Protein AF-A0A2M6WD52-F1 (afdb_monomer)

Secondary structure (DSSP, 8-state):
---GGGGS-SBTTB----SSHHHHHHHHHHHHHTS-TTSEEEEEGGGHHHHTTS--SSEEEEE-------S--STTHHHHHHHHHHHHHHTT--HHHHHHHHHHPPPPTTSSEEEEEETTEEEEE-TT--SHHHHHHHHHT-SS-EEEEEE----S---HHHHHHHHHHEEEEEEESSHHHHHHHHHHHHTT--GGGEEEESSHHHHHHHH-

Structure (mmCIF, N/CA/C/O backbone):
data_AF-A0A2M6WD52-F1
#
_entry.id   AF-A0A2M6WD52-F1
#
loop_
_atom_site.group_PDB
_atom_site.id
_atom_site.type_symbol
_atom_site.label_atom_id
_atom_site.label_alt_id
_atom_site.label_comp_id
_atom_site.label_asym_id
_atom_site.label_entity_id
_atom_site.label_seq_id
_atom_site.pdbx_PDB_ins_code
_atom_site.Cartn_x
_atom_site.Cartn_y
_atom_site.Cartn_z
_atom_site.occupancy
_atom_site.B_iso_or_equiv
_atom_site.auth_seq_id
_atom_site.auth_comp_id
_atom_site.auth_asym_id
_atom_site.auth_atom_id
_atom_site.pdbx_PDB_model_num
ATOM 1 N N . ASN A 1 1 ? -0.995 2.947 10.009 1.00 67.88 1 ASN A N 1
ATOM 2 C CA . ASN A 1 1 ? 0.464 3.149 9.855 1.00 67.88 1 ASN A CA 1
ATOM 3 C C . ASN A 1 1 ? 0.788 4.628 9.707 1.00 67.88 1 ASN A C 1
ATOM 5 O O . ASN A 1 1 ? -0.073 5.369 9.253 1.00 67.88 1 ASN A O 1
ATOM 9 N N . PHE A 1 2 ? 1.980 5.066 10.126 1.00 81.56 2 PHE A N 1
ATOM 10 C CA . PHE A 1 2 ? 2.454 6.449 9.990 1.00 81.56 2 PHE A CA 1
ATOM 11 C C . PHE A 1 2 ? 3.848 6.441 9.364 1.00 81.56 2 PHE A C 1
ATOM 13 O O . PHE A 1 2 ? 4.792 6.002 10.012 1.00 81.56 2 PHE A O 1
ATOM 20 N N . PHE A 1 3 ? 3.963 6.910 8.125 1.00 81.50 3 PHE A N 1
ATOM 21 C CA . PHE A 1 3 ? 5.215 6.957 7.373 1.00 81.50 3 PHE A CA 1
ATOM 22 C C . PHE A 1 3 ? 5.645 8.407 7.112 1.00 81.50 3 PHE A C 1
ATOM 24 O O . PHE A 1 3 ? 4.753 9.257 7.030 1.00 81.50 3 PHE A O 1
ATOM 31 N N . PRO A 1 4 ? 6.955 8.706 6.985 1.00 81.75 4 PRO A N 1
ATOM 32 C CA . PRO A 1 4 ? 7.469 10.045 6.660 1.00 81.75 4 PRO A CA 1
ATOM 33 C C . PRO A 1 4 ? 6.781 10.707 5.462 1.00 81.75 4 PRO A C 1
ATOM 35 O O . PRO A 1 4 ? 6.613 11.922 5.432 1.00 81.75 4 PRO A O 1
ATOM 38 N N . GLU A 1 5 ? 6.316 9.909 4.507 1.00 77.44 5 GLU A N 1
ATOM 39 C CA . GLU A 1 5 ? 5.652 10.353 3.288 1.00 77.44 5 GLU A CA 1
ATOM 40 C C . GLU A 1 5 ? 4.269 10.960 3.548 1.00 77.44 5 GLU A C 1
ATOM 42 O O . GLU A 1 5 ? 3.777 11.730 2.732 1.00 77.44 5 GLU A O 1
ATOM 47 N N . HIS A 1 6 ? 3.675 10.734 4.724 1.00 83.00 6 HIS A N 1
ATOM 48 C CA . HIS A 1 6 ? 2.496 11.485 5.164 1.00 83.00 6 HIS A CA 1
ATOM 49 C C . HIS A 1 6 ? 2.762 12.973 5.402 1.00 83.00 6 HIS A C 1
ATOM 51 O O . HIS A 1 6 ? 1.808 13.692 5.688 1.00 83.00 6 HIS A O 1
ATOM 57 N N . LEU A 1 7 ? 4.018 13.425 5.349 1.00 85.81 7 LEU A N 1
ATOM 58 C CA . LEU A 1 7 ? 4.392 14.841 5.368 1.00 85.81 7 LEU A CA 1
ATOM 59 C C . LEU A 1 7 ? 4.626 15.402 3.961 1.00 85.81 7 LEU A C 1
ATOM 61 O O . LEU A 1 7 ? 4.912 16.586 3.821 1.00 85.81 7 LEU A O 1
ATOM 65 N N . GLN A 1 8 ? 4.523 14.574 2.919 1.00 81.50 8 GLN A N 1
ATOM 66 C CA . GLN A 1 8 ? 4.668 15.026 1.540 1.00 81.50 8 GLN A CA 1
ATOM 67 C C . GLN A 1 8 ? 3.370 15.683 1.054 1.00 81.50 8 GLN A C 1
ATOM 69 O O . GLN A 1 8 ? 2.284 15.354 1.554 1.00 81.50 8 GLN A O 1
ATOM 74 N N . PRO A 1 9 ? 3.465 16.629 0.104 1.00 76.56 9 PRO A N 1
ATOM 75 C CA . PRO A 1 9 ? 2.297 17.226 -0.526 1.00 76.56 9 PRO A CA 1
ATOM 76 C C . PRO A 1 9 ? 1.470 16.159 -1.256 1.00 76.56 9 PRO A C 1
ATOM 78 O O . PRO A 1 9 ? 2.024 15.235 -1.862 1.00 76.56 9 PRO A O 1
ATOM 81 N N . ALA A 1 10 ? 0.143 16.300 -1.229 1.00 70.62 10 ALA A N 1
ATOM 82 C CA . ALA A 1 10 ? -0.740 15.425 -1.999 1.00 70.62 10 ALA A CA 1
ATOM 83 C C . ALA A 1 10 ? -0.509 15.629 -3.503 1.00 70.62 10 ALA A C 1
ATOM 85 O O . ALA A 1 10 ? -0.461 14.662 -4.260 1.00 70.62 10 ALA A O 1
ATOM 86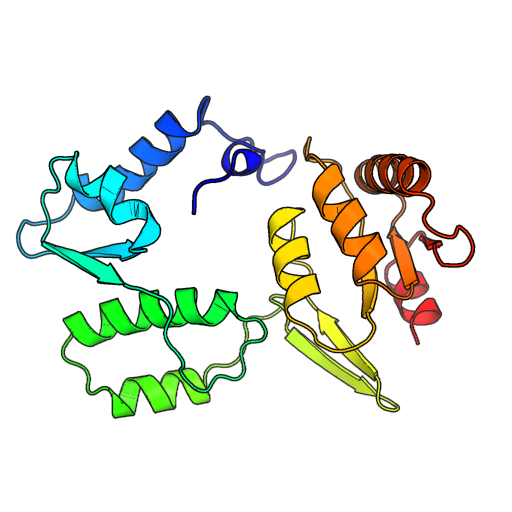 N N . ASP A 1 11 ? -0.261 16.870 -3.916 1.00 72.25 11 ASP A N 1
ATOM 87 C CA . ASP A 1 11 ? 0.206 17.277 -5.240 1.00 72.25 11 ASP A CA 1
ATOM 88 C C . ASP A 1 11 ? 0.832 18.689 -5.149 1.00 72.25 11 ASP A C 1
ATOM 90 O O . ASP A 1 11 ? 0.788 19.293 -4.075 1.00 72.25 11 ASP A O 1
ATOM 94 N N . PRO A 1 12 ? 1.440 19.230 -6.225 1.00 67.88 12 PRO A N 1
ATOM 95 C CA . PRO A 1 12 ? 2.088 20.545 -6.184 1.00 67.88 12 PRO A CA 1
ATOM 96 C C . PRO A 1 12 ? 1.200 21.711 -5.715 1.00 67.88 12 PRO A C 1
ATOM 98 O O . PRO A 1 12 ? 1.735 22.697 -5.218 1.00 67.88 12 PRO A O 1
ATOM 101 N N . ASN A 1 13 ? -0.124 21.599 -5.844 1.00 74.31 13 ASN A N 1
ATOM 102 C CA . ASN A 1 13 ? -1.099 22.611 -5.434 1.00 74.31 13 ASN A CA 1
ATOM 103 C C . ASN A 1 13 ? -1.696 22.337 -4.042 1.00 74.31 13 ASN A C 1
ATOM 105 O O . ASN A 1 13 ? -2.318 23.220 -3.460 1.00 74.31 13 ASN A O 1
ATOM 109 N N . ASN A 1 14 ? -1.495 21.136 -3.493 1.00 76.25 14 ASN A N 1
ATOM 110 C CA . ASN A 1 14 ? -2.021 20.701 -2.201 1.00 76.25 14 ASN A CA 1
ATOM 111 C C . ASN A 1 14 ? -0.868 20.347 -1.240 1.00 76.25 14 ASN A C 1
ATOM 113 O O . ASN A 1 14 ? -0.535 19.162 -1.067 1.00 76.25 14 ASN A O 1
ATOM 117 N N . PRO A 1 15 ? -0.220 21.360 -0.624 1.00 78.62 15 PRO A N 1
ATOM 118 C CA . PRO A 1 15 ? 0.908 21.149 0.268 1.00 78.62 15 PRO A CA 1
ATOM 119 C C . PRO A 1 15 ? 0.493 20.485 1.581 1.00 78.62 15 PRO A C 1
ATOM 121 O O . PRO A 1 15 ? -0.640 20.594 2.047 1.00 78.62 15 PRO A O 1
ATOM 124 N N . ASN A 1 16 ? 1.449 19.811 2.218 1.00 80.75 16 ASN A N 1
ATOM 125 C CA . ASN A 1 16 ? 1.256 19.309 3.568 1.00 80.75 16 ASN A CA 1
ATOM 126 C C . ASN A 1 16 ? 1.567 20.400 4.593 1.00 80.75 16 ASN A C 1
ATOM 128 O O . ASN A 1 16 ? 2.646 20.990 4.567 1.00 80.75 16 ASN A O 1
ATOM 132 N N . TYR A 1 17 ? 0.653 20.631 5.530 1.00 84.69 17 TYR A N 1
ATOM 133 C CA . TYR A 1 17 ? 0.823 21.661 6.558 1.00 84.69 17 TYR A CA 1
ATOM 134 C C . TYR A 1 17 ? 1.491 21.142 7.842 1.00 84.69 17 TYR A C 1
ATOM 136 O O . TYR A 1 17 ? 1.807 21.920 8.746 1.00 84.69 17 TYR A O 1
ATOM 144 N N . HIS A 1 18 ? 1.728 19.832 7.960 1.00 89.62 18 HIS A N 1
ATOM 145 C CA . HIS A 1 18 ? 2.331 19.247 9.153 1.00 89.62 18 HIS A CA 1
ATOM 146 C C . HIS A 1 18 ? 3.859 19.229 9.063 1.00 89.62 18 HIS A C 1
ATOM 148 O O . HIS A 1 18 ? 4.449 18.572 8.214 1.00 89.62 18 HIS A O 1
ATOM 154 N N . LYS A 1 19 ? 4.514 19.892 10.022 1.00 87.56 19 LYS A N 1
ATOM 155 C CA . LYS A 1 19 ? 5.985 19.968 10.104 1.00 87.56 19 LYS A CA 1
ATOM 156 C C . LYS A 1 19 ? 6.660 18.686 10.616 1.00 87.56 19 LYS A C 1
ATOM 158 O O . LYS A 1 19 ? 7.870 18.545 10.499 1.00 87.56 19 LYS A O 1
ATOM 163 N N . SER A 1 20 ? 5.908 17.772 11.234 1.00 91.94 20 SER A N 1
ATOM 164 C CA . SER A 1 20 ? 6.443 16.528 11.800 1.00 91.94 20 SER A CA 1
ATOM 165 C C . SER A 1 20 ? 5.390 15.420 11.829 1.00 91.94 20 SER A C 1
ATOM 167 O O . SER A 1 20 ? 4.185 15.686 11.882 1.00 91.94 20 SER A O 1
ATOM 169 N N . LEU A 1 21 ? 5.840 14.159 11.858 1.00 90.25 21 LEU A N 1
ATOM 170 C CA . LEU A 1 21 ? 4.945 13.004 12.004 1.00 90.25 21 LEU A CA 1
ATOM 171 C C . LEU A 1 21 ? 4.209 13.007 13.338 1.00 90.25 21 LEU A C 1
ATOM 173 O O . LEU A 1 21 ? 3.099 12.487 13.433 1.00 90.25 21 LEU A O 1
ATOM 177 N N . GLU A 1 22 ? 4.810 13.594 14.368 1.00 91.38 22 GLU A N 1
ATOM 178 C CA . GLU A 1 22 ? 4.151 13.776 15.650 1.00 91.38 22 GLU A CA 1
ATOM 179 C C . GLU A 1 22 ? 2.979 14.754 15.535 1.00 91.38 22 GLU A C 1
ATOM 181 O O . GLU A 1 22 ? 1.888 14.443 16.009 1.00 91.38 22 GLU A O 1
ATOM 186 N N . ASN A 1 23 ? 3.162 15.884 14.844 1.00 92.12 23 ASN A N 1
ATOM 187 C CA . ASN A 1 23 ? 2.090 16.850 14.603 1.00 92.12 23 ASN A CA 1
ATOM 188 C C . ASN A 1 23 ? 0.978 16.243 13.743 1.00 92.12 23 ASN A C 1
ATOM 190 O O . ASN A 1 23 ? -0.198 16.390 14.070 1.00 92.12 23 ASN A O 1
ATOM 194 N N . TYR A 1 24 ? 1.341 15.505 12.693 1.00 91.81 24 TYR A N 1
ATOM 195 C CA . TYR A 1 24 ? 0.388 14.766 11.864 1.00 91.81 24 TYR A CA 1
ATOM 196 C C . TYR A 1 24 ? -0.398 13.726 12.680 1.00 91.81 24 TYR A C 1
ATOM 198 O O . TYR A 1 24 ? -1.619 13.617 12.572 1.00 91.81 24 TYR A O 1
ATOM 206 N N . PHE A 1 25 ? 0.286 12.983 13.555 1.00 91.81 25 PHE A N 1
ATOM 207 C CA . PHE A 1 25 ? -0.342 12.022 14.458 1.00 91.81 25 PHE A CA 1
ATOM 208 C C . PHE A 1 25 ? -1.310 12.703 15.434 1.00 91.81 25 PHE A C 1
ATOM 210 O O . PHE A 1 25 ? -2.457 12.275 15.540 1.00 91.81 25 PHE A O 1
ATOM 217 N N . LYS A 1 26 ? -0.877 13.780 16.104 1.00 91.25 26 LYS A N 1
ATOM 218 C CA . LYS A 1 26 ? -1.713 14.570 17.023 1.00 91.25 26 LYS A CA 1
ATOM 219 C C . LYS A 1 26 ? -2.953 15.119 16.321 1.00 91.25 26 LYS A C 1
ATOM 221 O O . LYS A 1 26 ? -4.040 15.044 16.880 1.00 91.25 26 LYS A O 1
ATOM 226 N N . ALA A 1 27 ? -2.820 15.582 15.078 1.00 92.12 27 ALA A N 1
ATOM 227 C CA . ALA A 1 27 ? -3.958 16.045 14.291 1.00 92.12 27 ALA A CA 1
ATOM 228 C C . ALA A 1 27 ? -5.005 14.940 14.070 1.00 92.12 27 ALA A C 1
ATOM 230 O O . ALA A 1 27 ? -6.198 15.204 14.195 1.00 92.12 27 ALA A O 1
ATOM 231 N N . LYS A 1 28 ? -4.592 13.686 13.831 1.00 92.00 28 LYS A N 1
ATOM 232 C CA . LYS A 1 28 ? -5.535 12.556 13.717 1.00 92.00 28 LYS A CA 1
ATOM 233 C C . LYS A 1 28 ? -6.218 12.189 15.033 1.00 92.00 28 LYS A C 1
ATOM 235 O O . LYS A 1 28 ? -7.332 11.677 15.000 1.00 92.00 28 LYS A O 1
ATOM 240 N N . LEU A 1 29 ? -5.598 12.473 16.181 1.00 92.25 29 LEU A N 1
ATOM 241 C CA . LEU A 1 29 ? -6.234 12.266 17.489 1.00 92.25 29 LEU A CA 1
ATOM 242 C C . LEU A 1 29 ? -7.417 13.211 17.730 1.00 92.25 29 LEU A C 1
ATOM 244 O O . LEU A 1 29 ? -8.242 12.930 18.597 1.00 92.25 29 LEU A O 1
ATOM 248 N N . ASN A 1 30 ? -7.564 14.284 16.942 1.00 92.75 30 ASN A N 1
ATOM 249 C CA . ASN A 1 30 ? -8.760 15.127 17.005 1.00 92.75 30 ASN A CA 1
ATOM 250 C C . ASN A 1 30 ? -10.049 14.337 16.725 1.00 92.75 30 ASN A C 1
ATOM 252 O O . ASN A 1 30 ? -11.104 14.743 17.204 1.00 92.75 30 ASN A O 1
ATOM 256 N N . LEU A 1 31 ? -9.965 13.194 16.027 1.00 91.44 31 LEU A N 1
ATOM 257 C CA . LEU A 1 31 ? -11.100 12.286 15.845 1.00 91.44 31 LEU A CA 1
ATOM 258 C C . LEU A 1 31 ? -11.676 11.784 17.177 1.00 91.44 31 LEU A C 1
ATOM 260 O O . LEU A 1 31 ? -12.886 11.648 17.271 1.00 91.44 31 LEU A O 1
ATOM 264 N N . ASP A 1 32 ? -10.851 11.544 18.203 1.00 93.44 32 ASP A N 1
ATOM 265 C CA . ASP A 1 32 ? -11.321 11.159 19.546 1.00 93.44 32 ASP A CA 1
ATOM 266 C C . ASP A 1 32 ? -11.668 12.378 20.413 1.00 93.44 32 ASP A C 1
ATOM 268 O O . ASP A 1 32 ? -12.617 12.338 21.195 1.00 93.44 32 ASP A O 1
ATOM 272 N N . ARG A 1 33 ? -10.941 13.493 20.245 1.00 88.88 33 ARG A N 1
ATOM 273 C CA . ARG A 1 33 ? -11.117 14.716 21.053 1.00 88.88 33 ARG A CA 1
ATOM 274 C C . ARG A 1 33 ? -12.580 15.172 21.132 1.00 88.88 33 ARG A C 1
ATOM 276 O O . ARG A 1 33 ? -13.027 15.615 22.192 1.00 88.88 33 ARG A O 1
ATOM 283 N N . PHE A 1 34 ? -13.312 15.054 20.026 1.00 86.81 34 PHE A N 1
ATOM 284 C CA . PHE A 1 34 ? -14.709 15.477 19.913 1.00 86.81 34 PHE A CA 1
ATOM 285 C C . PHE A 1 34 ? -15.731 14.337 20.078 1.00 86.81 34 PHE A C 1
ATOM 287 O O . PHE A 1 34 ? -16.929 14.590 20.000 1.00 86.81 34 PHE A O 1
ATOM 294 N N . GLN A 1 35 ? -15.307 13.099 20.361 1.00 91.50 35 GLN A N 1
ATOM 295 C CA . GLN A 1 35 ? -16.230 11.988 20.625 1.00 91.50 35 GLN A CA 1
ATOM 296 C C . GLN A 1 35 ? -16.843 12.044 22.031 1.00 91.50 35 GLN A C 1
ATOM 298 O O . GLN A 1 35 ? -16.336 12.715 22.930 1.00 91.50 35 GLN A O 1
ATOM 303 N N . SER A 1 36 ? -17.953 11.333 22.247 1.00 92.44 36 SER A N 1
ATOM 304 C CA . SER A 1 36 ? -18.514 11.091 23.583 1.00 92.44 36 SER A CA 1
ATOM 305 C C . SER A 1 36 ? -17.793 9.929 24.286 1.00 92.44 36 SER A C 1
ATOM 307 O O . SER A 1 36 ? -17.100 9.139 23.645 1.00 92.44 36 SER A O 1
ATOM 309 N N . LYS A 1 37 ? -17.979 9.792 25.609 1.00 94.00 37 LYS A N 1
ATOM 310 C CA . LYS A 1 37 ? -17.450 8.645 26.379 1.00 94.00 37 LYS A CA 1
ATOM 311 C C . LYS A 1 37 ? -18.056 7.305 25.940 1.00 94.00 37 LYS A C 1
ATOM 313 O O . LYS A 1 37 ? -17.436 6.261 26.116 1.00 94.00 37 LYS A O 1
ATOM 318 N N . ASP A 1 38 ? -19.252 7.342 25.358 1.00 93.75 38 ASP A N 1
ATOM 319 C CA . ASP A 1 38 ? -19.935 6.163 24.822 1.00 93.75 38 ASP A CA 1
ATOM 320 C C . ASP A 1 38 ? -19.610 5.869 23.360 1.00 93.75 38 ASP A C 1
ATOM 322 O O . ASP A 1 38 ? -19.938 4.785 22.876 1.00 93.75 38 ASP A O 1
ATOM 326 N N . GLY A 1 39 ? -18.937 6.804 22.684 1.00 94.81 39 GLY A N 1
ATOM 327 C CA . GLY A 1 39 ? -18.400 6.616 21.347 1.00 94.81 39 GLY A CA 1
ATOM 328 C C . GLY A 1 39 ? -17.282 5.578 21.310 1.00 94.81 39 GLY A C 1
ATOM 329 O O . GLY A 1 39 ? -16.803 5.099 22.343 1.00 94.81 39 GLY A O 1
ATOM 330 N N . TYR A 1 40 ? -16.851 5.254 20.092 1.00 95.69 40 TYR A N 1
ATOM 331 C CA . TYR A 1 40 ? -15.779 4.299 19.852 1.00 95.69 40 TYR A CA 1
ATOM 332 C C . TYR A 1 40 ? -14.664 4.900 19.002 1.00 95.69 40 TYR A C 1
ATOM 334 O O . TYR A 1 40 ? -14.906 5.432 17.914 1.00 95.69 40 TYR A O 1
ATOM 342 N N . PHE A 1 41 ? -13.431 4.682 19.450 1.00 96.00 41 PHE A N 1
ATOM 343 C CA . PHE A 1 41 ? -12.228 4.936 18.675 1.00 96.00 41 PHE A CA 1
ATOM 344 C C . PHE A 1 41 ? -11.637 3.609 18.201 1.00 96.00 41 PHE A C 1
ATOM 346 O O . PHE A 1 41 ? -11.057 2.835 18.969 1.00 96.00 41 PHE A O 1
ATOM 353 N N . VAL A 1 42 ? -11.843 3.318 16.916 1.00 96.25 42 VAL A N 1
ATOM 354 C CA . VAL A 1 42 ? -11.397 2.080 16.269 1.00 96.25 42 VAL A CA 1
ATOM 355 C C . VAL A 1 42 ? -9.968 2.268 15.771 1.00 96.25 42 VAL A C 1
ATOM 357 O O . VAL A 1 42 ? -9.707 3.126 14.930 1.00 96.25 42 VAL A O 1
ATOM 360 N N . VAL A 1 43 ? -9.029 1.476 16.294 1.00 95.38 43 VAL A N 1
ATOM 361 C CA . VAL A 1 43 ? -7.596 1.689 16.056 1.00 95.38 43 VAL A CA 1
ATOM 362 C C . VAL A 1 43 ? -6.884 0.399 15.673 1.00 95.38 43 VAL A C 1
ATOM 364 O O . VAL A 1 43 ? -7.091 -0.651 16.275 1.00 95.38 43 VAL A O 1
ATOM 367 N N . ASN A 1 44 ? -5.983 0.484 14.695 1.00 95.19 44 ASN A N 1
ATOM 368 C CA . ASN A 1 44 ? -5.123 -0.637 14.331 1.00 95.19 44 ASN A CA 1
ATOM 369 C C . ASN A 1 44 ? -4.228 -1.015 15.527 1.00 95.19 44 ASN A C 1
ATOM 371 O O . ASN A 1 44 ? -3.566 -0.158 16.120 1.00 95.19 44 ASN A O 1
ATOM 375 N N . LYS A 1 45 ? -4.201 -2.300 15.886 1.00 95.56 45 LYS A N 1
ATOM 376 C CA . LYS A 1 45 ? -3.500 -2.836 17.061 1.00 95.56 45 LYS A CA 1
ATOM 377 C C . LYS A 1 45 ? -1.994 -2.563 17.053 1.00 95.56 45 LYS A C 1
ATOM 379 O O . LYS A 1 45 ? -1.419 -2.429 18.130 1.00 95.56 45 LYS A O 1
ATOM 384 N N . SER A 1 46 ? -1.371 -2.378 15.887 1.00 93.12 46 SER A N 1
ATOM 385 C CA . SER A 1 46 ? 0.028 -1.923 15.773 1.00 93.12 46 SER A CA 1
ATOM 386 C C . SER A 1 46 ? 0.309 -0.607 16.514 1.00 93.12 46 SER A C 1
ATOM 388 O O . SER A 1 46 ? 1.426 -0.369 16.966 1.00 93.12 46 SER A O 1
ATOM 390 N N . LEU A 1 47 ? -0.707 0.243 16.697 1.00 93.56 47 LEU A N 1
ATOM 391 C CA . LEU A 1 47 ? -0.590 1.519 17.404 1.00 93.56 47 LEU A CA 1
ATOM 392 C C . LEU A 1 47 ? -0.877 1.405 18.904 1.00 93.56 47 LEU A C 1
ATOM 394 O O . LEU A 1 47 ? -0.714 2.393 19.621 1.00 93.56 47 LEU A O 1
ATOM 398 N N . LYS A 1 48 ? -1.275 0.227 19.403 1.00 94.88 48 LYS A N 1
ATOM 399 C CA . LYS A 1 48 ? -1.644 0.008 20.809 1.00 94.88 48 LYS A CA 1
ATOM 400 C C . LYS A 1 48 ? -0.595 0.534 21.803 1.00 94.88 48 LYS A C 1
ATOM 402 O O . LYS A 1 48 ? -0.998 1.271 22.701 1.00 94.88 48 LYS A O 1
ATOM 407 N N . PRO A 1 49 ? 0.726 0.300 21.636 1.00 94.56 49 PRO A N 1
ATOM 408 C CA . PRO A 1 49 ? 1.729 0.832 22.565 1.00 94.56 49 PRO A CA 1
ATOM 409 C C . PRO A 1 49 ? 1.765 2.364 22.634 1.00 94.56 49 PRO A C 1
ATOM 411 O O . PRO A 1 49 ? 2.103 2.926 23.672 1.00 94.56 49 PRO A O 1
ATOM 414 N N . LYS A 1 50 ? 1.427 3.048 21.533 1.00 92.94 50 LYS A N 1
ATOM 415 C CA . LYS A 1 50 ? 1.387 4.513 21.468 1.00 92.94 50 LYS A CA 1
ATOM 416 C C . LYS A 1 50 ? 0.074 5.059 22.025 1.00 92.94 50 LYS A C 1
ATOM 418 O O . LYS A 1 50 ? 0.098 6.032 22.764 1.00 92.94 50 LYS A O 1
ATOM 423 N N . ILE A 1 51 ? -1.050 4.421 21.698 1.00 94.75 51 ILE A N 1
ATOM 424 C CA . ILE A 1 51 ? -2.388 4.839 22.139 1.00 94.75 51 ILE A CA 1
ATOM 425 C C . ILE A 1 51 ? -2.581 4.629 23.641 1.00 94.75 51 ILE A C 1
ATOM 427 O O . ILE A 1 51 ? -3.126 5.507 24.294 1.00 94.75 51 ILE A O 1
ATOM 431 N N . ASN A 1 52 ? -2.072 3.532 24.207 1.00 93.88 52 ASN A N 1
ATOM 432 C CA . ASN A 1 52 ? -2.182 3.250 25.644 1.00 93.88 52 ASN A CA 1
ATOM 433 C C . ASN A 1 52 ? -1.487 4.294 26.536 1.00 93.88 52 ASN A C 1
ATOM 435 O O . ASN A 1 52 ? -1.765 4.355 27.727 1.00 93.88 52 ASN A O 1
ATOM 439 N N . LYS A 1 53 ? -0.578 5.102 25.976 1.00 94.44 53 LYS A N 1
ATOM 440 C CA . LYS A 1 53 ? 0.104 6.196 26.685 1.00 94.44 53 LYS A CA 1
ATOM 441 C C . LYS A 1 53 ? -0.686 7.509 26.657 1.00 94.44 53 LYS A C 1
ATOM 443 O O . LYS A 1 53 ? -0.217 8.510 27.186 1.00 94.44 53 LYS A O 1
ATOM 448 N N . LEU A 1 54 ? -1.840 7.537 25.993 1.00 93.69 54 LEU A N 1
ATOM 449 C CA . LEU A 1 54 ? -2.640 8.735 25.773 1.00 93.69 54 LEU A CA 1
ATOM 450 C C . LEU A 1 54 ? -3.964 8.627 26.520 1.00 93.69 54 LEU A C 1
ATOM 452 O O . LEU A 1 54 ? -4.548 7.552 26.640 1.00 93.69 54 LEU A O 1
ATOM 456 N N . LYS A 1 55 ? -4.474 9.772 26.970 1.00 93.12 55 LYS A N 1
ATOM 457 C CA . LYS A 1 55 ? -5.830 9.867 27.500 1.00 93.12 55 LYS A CA 1
ATOM 458 C C . LYS A 1 55 ? -6.813 9.914 26.333 1.00 93.12 55 LYS A C 1
ATOM 460 O O . LYS A 1 55 ? -6.954 10.953 25.694 1.00 93.12 55 LYS A O 1
ATOM 465 N N . ILE A 1 56 ? -7.464 8.787 26.072 1.00 95.31 56 ILE A N 1
ATOM 466 C CA . ILE A 1 56 ? -8.532 8.662 25.077 1.00 95.31 56 ILE A CA 1
ATOM 467 C C . ILE A 1 56 ? -9.878 8.824 25.783 1.00 95.31 56 ILE A C 1
ATOM 469 O O . ILE A 1 56 ? -10.085 8.272 26.866 1.00 95.31 56 ILE A O 1
ATOM 473 N N . LYS A 1 57 ? -10.767 9.633 25.207 1.00 94.69 57 LYS A N 1
ATOM 474 C CA . LYS A 1 57 ? -12.072 9.958 25.795 1.00 94.69 57 LYS A CA 1
ATOM 475 C C . LYS A 1 57 ? -13.100 8.856 25.549 1.00 94.69 57 LYS A C 1
ATOM 477 O O . LYS A 1 57 ? -13.901 8.572 26.439 1.00 94.69 57 LYS A O 1
ATOM 482 N N . SER A 1 58 ? -13.098 8.291 24.349 1.00 96.00 58 SER A N 1
ATOM 483 C CA . SER A 1 58 ? -14.030 7.254 23.906 1.00 96.00 58 SER A CA 1
ATOM 484 C C . SER A 1 58 ? -13.550 5.833 24.237 1.00 96.00 58 SER A C 1
ATOM 486 O O . SER A 1 58 ? -12.428 5.609 24.702 1.00 96.00 58 SER A O 1
ATOM 488 N N . LYS A 1 59 ? -14.401 4.835 23.971 1.00 96.12 59 LYS A N 1
ATOM 489 C CA . LYS A 1 59 ? -14.065 3.415 24.129 1.00 96.12 59 LYS A CA 1
ATOM 490 C C . LYS A 1 59 ? -13.132 2.977 23.001 1.00 96.12 59 LYS A C 1
ATOM 492 O O . LYS A 1 59 ? -13.482 3.045 21.824 1.00 96.12 59 LYS A O 1
ATOM 497 N N . ILE A 1 60 ? -11.954 2.463 23.341 1.00 96.19 60 ILE A N 1
ATOM 498 C CA . ILE A 1 60 ? -11.003 1.995 22.326 1.00 96.19 60 ILE A CA 1
ATOM 499 C C . ILE A 1 60 ? -11.388 0.594 21.843 1.00 96.19 60 ILE A C 1
ATOM 501 O O . ILE A 1 60 ? -11.500 -0.341 22.637 1.00 96.19 60 ILE A O 1
ATOM 505 N N . LYS A 1 61 ? -11.501 0.419 20.523 1.00 96.50 61 LYS A N 1
ATOM 506 C CA . LYS A 1 61 ? -11.615 -0.894 19.878 1.00 96.50 61 LYS A CA 1
ATOM 507 C C . LYS A 1 61 ? -10.387 -1.145 19.014 1.00 96.50 61 LYS A C 1
ATOM 509 O O . LYS A 1 61 ? -10.251 -0.578 17.933 1.00 96.50 61 LYS A O 1
ATOM 514 N N . TYR A 1 62 ? -9.505 -2.028 19.473 1.00 97.06 62 TYR A N 1
ATOM 515 C CA . TYR A 1 62 ? -8.384 -2.467 18.650 1.00 97.06 62 TYR A CA 1
ATOM 516 C C . TYR A 1 62 ? -8.822 -3.510 17.624 1.00 97.06 62 TYR A C 1
ATOM 518 O O . TYR A 1 62 ? -9.574 -4.427 17.961 1.00 97.06 62 TYR A O 1
ATOM 526 N N . PHE A 1 63 ? -8.305 -3.391 16.403 1.00 95.88 63 PHE A N 1
ATOM 527 C CA . PHE A 1 63 ? -8.452 -4.395 15.352 1.00 95.88 63 PHE A CA 1
ATOM 528 C C . PHE A 1 63 ? -7.093 -4.884 14.856 1.00 95.88 63 PHE A C 1
ATOM 530 O O . PHE A 1 63 ? -6.098 -4.163 14.920 1.00 95.88 63 PHE A O 1
ATOM 537 N N . ASP A 1 64 ? -7.073 -6.113 14.361 1.00 94.56 64 ASP A N 1
ATOM 538 C CA . ASP A 1 64 ? -5.914 -6.766 13.755 1.00 94.56 64 ASP A CA 1
ATOM 539 C C . ASP A 1 64 ? -6.331 -7.348 12.400 1.00 94.56 64 ASP A C 1
ATOM 541 O O . ASP A 1 64 ? -7.532 -7.446 12.130 1.00 94.56 64 ASP A O 1
ATOM 545 N N . LYS A 1 65 ? -5.367 -7.725 11.557 1.00 92.06 65 LYS A N 1
ATOM 546 C CA . LYS A 1 65 ? -5.637 -8.322 10.241 1.00 92.06 65 LYS A CA 1
ATOM 547 C C . LYS A 1 65 ? -6.612 -9.502 10.380 1.00 92.06 65 LYS A C 1
ATOM 549 O O . LYS A 1 65 ? -6.451 -10.348 11.258 1.00 92.06 65 LYS A O 1
ATOM 554 N N . VAL A 1 66 ? -7.616 -9.562 9.504 1.00 92.38 66 VAL A N 1
ATOM 555 C CA . VAL A 1 66 ? -8.548 -10.701 9.404 1.00 92.38 66 VAL A CA 1
ATOM 556 C C . VAL A 1 66 ? -8.226 -11.566 8.184 1.00 92.38 66 VAL A C 1
ATOM 558 O O . VAL A 1 66 ? -7.292 -11.285 7.439 1.00 92.38 66 VAL A O 1
ATOM 561 N N . ASN A 1 67 ? -8.977 -12.649 7.991 1.00 91.62 67 ASN A N 1
ATOM 562 C CA . ASN A 1 67 ? -8.887 -13.478 6.793 1.00 91.62 67 ASN A CA 1
ATOM 563 C C . ASN A 1 67 ? -10.285 -13.717 6.214 1.00 91.62 67 ASN A C 1
ATOM 565 O O . ASN A 1 67 ? -10.817 -14.827 6.247 1.00 91.62 67 ASN A O 1
ATOM 569 N N . TYR A 1 68 ? -10.929 -12.643 5.760 1.00 91.62 68 TYR A N 1
ATOM 570 C CA . TYR A 1 68 ? -12.203 -12.752 5.058 1.00 91.62 68 TYR A CA 1
ATOM 571 C C . TYR A 1 68 ? -11.961 -12.951 3.568 1.00 91.62 68 TYR A C 1
ATOM 573 O O . TYR A 1 68 ? -11.131 -12.278 2.952 1.00 91.62 68 TYR A O 1
ATOM 581 N N . ARG A 1 69 ? -12.737 -13.855 2.967 1.00 91.50 69 ARG A N 1
ATOM 582 C CA . ARG A 1 69 ? -12.745 -14.032 1.517 1.00 91.50 69 ARG A CA 1
ATOM 583 C C . ARG A 1 69 ? -13.269 -12.751 0.867 1.00 91.50 69 ARG A C 1
ATOM 585 O O . ARG A 1 69 ? -14.394 -12.342 1.136 1.00 91.50 69 ARG A O 1
ATOM 592 N N . SER A 1 70 ? -12.462 -12.143 0.007 1.00 91.31 70 SER A N 1
ATOM 593 C CA . SER A 1 70 ? -12.788 -10.897 -0.687 1.00 91.31 70 SER A CA 1
ATOM 594 C C . SER A 1 70 ? -12.295 -10.935 -2.132 1.00 91.31 70 SER A C 1
ATOM 596 O O . SER A 1 70 ? -11.447 -11.753 -2.487 1.00 91.31 70 SER A O 1
ATOM 598 N N . ARG A 1 71 ? -12.840 -10.041 -2.961 1.00 87.88 71 ARG A N 1
ATOM 599 C CA . ARG A 1 71 ? -12.365 -9.761 -4.324 1.00 87.88 71 ARG A CA 1
ATOM 600 C C . ARG A 1 71 ? -11.247 -8.714 -4.357 1.00 87.88 71 ARG A C 1
ATOM 602 O O . ARG A 1 71 ? -10.663 -8.497 -5.413 1.00 87.88 71 ARG A O 1
ATOM 609 N N . LEU A 1 72 ? -10.973 -8.054 -3.230 1.00 87.06 72 LEU A N 1
ATOM 610 C CA . LEU A 1 72 ? -9.909 -7.062 -3.114 1.00 87.06 72 LEU A CA 1
ATOM 611 C C . LEU A 1 72 ? -8.536 -7.734 -3.208 1.00 87.06 72 LEU A C 1
ATOM 613 O O . LEU A 1 72 ? -8.254 -8.689 -2.483 1.00 87.06 72 LEU A O 1
ATOM 617 N N . ALA A 1 73 ? -7.683 -7.220 -4.091 1.00 80.62 73 ALA A N 1
ATOM 618 C CA . ALA A 1 73 ? -6.314 -7.693 -4.235 1.00 80.62 73 ALA A CA 1
ATOM 619 C C . ALA A 1 73 ? -5.439 -7.200 -3.074 1.00 80.62 73 ALA A C 1
ATOM 621 O O . ALA A 1 73 ? -5.598 -6.079 -2.600 1.00 80.62 73 ALA A O 1
ATOM 622 N N . GLY A 1 74 ? -4.479 -8.020 -2.655 1.00 79.12 74 GLY A N 1
ATOM 623 C CA . GLY A 1 74 ? -3.451 -7.622 -1.699 1.00 79.12 74 GLY A CA 1
ATOM 624 C C . GLY A 1 74 ? -3.790 -7.838 -0.231 1.00 79.12 74 GLY A C 1
ATOM 625 O O . GLY A 1 74 ? -4.860 -7.503 0.272 1.00 79.12 74 GLY A O 1
ATOM 626 N N . ASP A 1 75 ? -2.799 -8.352 0.490 1.00 79.75 75 ASP A N 1
ATOM 627 C CA . ASP A 1 75 ? -2.899 -8.701 1.904 1.00 79.75 75 ASP A CA 1
ATOM 628 C C . ASP A 1 75 ? -3.223 -7.520 2.819 1.00 79.75 75 ASP A C 1
ATOM 630 O O . ASP A 1 75 ? -3.836 -7.702 3.872 1.00 79.75 75 ASP A O 1
ATOM 634 N N . TYR A 1 76 ? -2.835 -6.308 2.423 1.00 82.88 76 TYR A N 1
ATOM 635 C CA . TYR A 1 76 ? -3.120 -5.094 3.181 1.00 82.88 76 TYR A CA 1
ATOM 636 C C . TYR A 1 76 ? -4.622 -4.782 3.232 1.00 82.88 76 TYR A C 1
ATOM 638 O O . TYR A 1 76 ? -5.093 -4.186 4.200 1.00 82.88 76 TYR A O 1
ATOM 646 N N . ASN A 1 77 ? -5.405 -5.232 2.244 1.00 89.12 77 ASN A N 1
ATOM 647 C CA . ASN A 1 77 ? -6.850 -5.023 2.255 1.00 89.12 77 ASN A CA 1
ATOM 648 C C . ASN A 1 77 ? -7.545 -5.811 3.367 1.00 89.12 77 ASN A C 1
ATOM 650 O O . ASN A 1 77 ? -8.612 -5.404 3.814 1.00 89.12 77 ASN A O 1
ATOM 654 N N . GLN A 1 78 ? -6.921 -6.859 3.909 1.00 91.88 78 GLN A N 1
ATOM 655 C CA . GLN A 1 78 ? -7.435 -7.523 5.105 1.00 91.88 78 GLN A CA 1
ATOM 656 C C . GLN A 1 78 ? -7.386 -6.625 6.351 1.00 91.88 78 GLN A C 1
ATOM 658 O O . GLN A 1 78 ? -8.242 -6.758 7.223 1.00 91.88 78 GLN A O 1
ATOM 663 N N . GLU A 1 79 ? -6.445 -5.677 6.447 1.00 92.88 79 GLU A N 1
ATOM 664 C CA . GLU A 1 79 ? -6.468 -4.666 7.516 1.00 92.88 79 GLU A CA 1
ATOM 665 C C . GLU A 1 79 ? -7.597 -3.648 7.303 1.00 92.88 79 GLU A C 1
ATOM 667 O O . GLU A 1 79 ? -8.278 -3.282 8.260 1.00 92.88 79 GLU A O 1
ATOM 672 N N . ASN A 1 80 ? -7.845 -3.235 6.055 1.00 92.88 80 ASN A N 1
ATOM 673 C CA . ASN A 1 80 ? -8.962 -2.346 5.714 1.00 92.88 80 ASN A CA 1
ATOM 674 C C . ASN A 1 80 ? -10.313 -3.006 6.035 1.00 92.88 80 ASN A C 1
ATOM 676 O O . ASN A 1 80 ? -11.177 -2.400 6.673 1.00 92.88 80 ASN A O 1
ATOM 680 N N . ILE A 1 81 ? -10.467 -4.279 5.663 1.00 95.38 81 ILE A N 1
ATOM 681 C CA . ILE A 1 81 ? -11.638 -5.096 5.989 1.00 95.38 81 ILE A CA 1
ATOM 682 C C . ILE A 1 81 ? -11.787 -5.230 7.507 1.00 95.38 81 ILE A C 1
ATOM 684 O O . ILE A 1 81 ? -12.888 -5.057 8.024 1.00 95.38 81 ILE A O 1
ATOM 688 N N . ALA A 1 82 ? -10.701 -5.497 8.240 1.00 95.69 82 ALA A N 1
ATOM 689 C CA . ALA A 1 82 ? -10.736 -5.599 9.697 1.00 95.69 82 ALA A CA 1
ATOM 690 C C . ALA A 1 82 ? -11.190 -4.298 10.371 1.00 95.69 82 ALA A C 1
ATOM 692 O O . ALA A 1 82 ? -11.965 -4.339 11.334 1.00 95.69 82 ALA A O 1
ATOM 693 N N . ALA A 1 83 ? -10.734 -3.151 9.862 1.00 96.06 83 ALA A N 1
ATOM 694 C CA . ALA A 1 83 ? -11.152 -1.842 10.344 1.00 96.06 83 ALA A CA 1
ATOM 695 C C . ALA A 1 83 ? -12.666 -1.653 10.163 1.00 96.06 83 ALA A C 1
ATOM 697 O O . ALA A 1 83 ? -13.372 -1.386 11.137 1.00 96.06 83 ALA A O 1
ATOM 698 N N . ALA A 1 84 ? -13.178 -1.879 8.947 1.00 96.12 84 ALA A N 1
ATOM 699 C CA . ALA A 1 84 ? -14.602 -1.760 8.634 1.00 96.12 84 ALA A CA 1
ATOM 700 C C . ALA A 1 84 ? -15.458 -2.755 9.438 1.00 96.12 84 ALA A C 1
ATOM 702 O O . ALA A 1 84 ? -16.423 -2.367 10.097 1.00 96.12 84 ALA A O 1
ATOM 703 N N . ALA A 1 85 ? -15.059 -4.029 9.473 1.00 95.94 85 ALA A N 1
ATOM 704 C CA . ALA A 1 85 ? -15.738 -5.072 10.236 1.00 95.94 85 ALA A CA 1
ATOM 705 C C . ALA A 1 85 ? -15.790 -4.754 11.737 1.00 95.94 85 ALA A C 1
ATOM 707 O O . ALA A 1 85 ? -16.769 -5.084 12.403 1.00 95.94 85 ALA A O 1
ATOM 708 N N . SER A 1 86 ? -14.771 -4.085 12.284 1.00 96.31 86 SER A N 1
ATOM 709 C CA . SER A 1 86 ? -14.763 -3.675 13.692 1.00 96.31 86 SER A CA 1
ATOM 710 C C . SER A 1 86 ? -15.821 -2.618 13.999 1.00 96.31 86 SER A C 1
ATOM 712 O O . SER A 1 86 ? -16.477 -2.724 15.035 1.00 96.31 86 SER A O 1
ATOM 714 N N . VAL A 1 87 ? -16.038 -1.655 13.096 1.00 96.25 87 VAL A N 1
ATOM 715 C CA . VAL A 1 87 ? -17.138 -0.680 13.209 1.00 96.25 87 VAL A CA 1
ATOM 716 C C . VAL A 1 87 ? -18.485 -1.400 13.150 1.00 96.25 87 VAL A C 1
ATOM 718 O O . VAL A 1 87 ? -19.346 -1.198 13.999 1.00 96.25 87 VAL A O 1
ATOM 721 N N . VAL A 1 88 ? -18.652 -2.308 12.191 1.00 95.75 88 VAL A N 1
ATOM 722 C CA . VAL A 1 88 ? -19.912 -3.035 11.987 1.00 95.75 88 VAL A CA 1
ATOM 723 C C . VAL A 1 88 ? -20.256 -3.945 13.178 1.00 95.75 88 VAL A C 1
ATOM 725 O O . VAL A 1 88 ? -21.411 -4.019 13.599 1.00 95.75 88 VAL A O 1
ATOM 728 N N . LYS A 1 89 ? -19.248 -4.565 13.804 1.00 93.50 89 LYS A N 1
ATOM 729 C CA . LYS A 1 89 ? -19.414 -5.358 15.034 1.00 93.50 89 LYS A CA 1
ATOM 730 C C . LYS A 1 89 ? -19.825 -4.512 16.239 1.00 93.50 89 LYS A C 1
ATOM 732 O O . LYS A 1 89 ? -20.589 -4.990 17.072 1.00 93.50 89 LYS A O 1
ATOM 737 N N . ILE A 1 90 ? -19.360 -3.264 16.334 1.00 95.50 90 ILE A N 1
ATOM 738 C CA . ILE A 1 90 ? -19.821 -2.316 17.365 1.00 95.50 90 ILE A CA 1
ATOM 739 C C . ILE A 1 90 ? -21.325 -2.044 17.212 1.00 95.50 90 ILE A C 1
ATOM 741 O O . ILE A 1 90 ? -22.039 -1.971 18.210 1.00 95.50 90 ILE A O 1
ATOM 745 N N . LEU A 1 91 ? -21.815 -1.983 15.971 1.00 95.56 91 LEU A N 1
ATOM 746 C CA . LEU A 1 91 ? -23.237 -1.833 15.644 1.00 95.56 91 LEU A CA 1
ATOM 747 C C . LEU A 1 91 ? -24.045 -3.134 15.811 1.00 95.56 91 LEU A C 1
ATOM 749 O O . LEU A 1 91 ? -25.219 -3.172 15.456 1.00 95.56 91 LEU A O 1
ATOM 753 N N . LYS A 1 92 ? -23.438 -4.197 16.362 1.00 96.31 92 LYS A N 1
ATOM 754 C CA . LYS A 1 92 ? -24.066 -5.503 16.631 1.00 96.31 92 LYS A CA 1
ATOM 755 C C . LYS A 1 92 ? -24.639 -6.196 15.387 1.00 96.31 92 LYS A C 1
ATOM 757 O O . LYS A 1 92 ? -25.542 -7.023 15.494 1.00 96.31 92 LYS A O 1
ATOM 762 N N . ILE A 1 93 ? -24.098 -5.895 14.209 1.00 96.38 93 ILE A N 1
ATOM 763 C CA . ILE A 1 93 ? -24.452 -6.600 12.976 1.00 96.38 93 ILE A CA 1
ATOM 764 C C . ILE A 1 93 ? -23.790 -7.984 12.986 1.00 96.38 93 ILE A C 1
ATOM 766 O O . ILE A 1 93 ? -22.622 -8.131 13.357 1.00 96.38 93 ILE A O 1
ATOM 770 N N . LYS A 1 94 ? -24.558 -9.001 12.582 1.00 95.44 94 LYS A N 1
ATOM 771 C CA . LYS A 1 94 ? -24.131 -10.405 12.549 1.00 95.44 94 LYS A CA 1
ATOM 772 C C . LYS A 1 94 ? -22.942 -10.620 11.602 1.00 95.44 94 LYS A C 1
ATOM 774 O O . LYS A 1 94 ? -22.879 -10.022 10.527 1.00 95.44 94 LYS A O 1
ATOM 779 N N . ASP A 1 95 ? -22.010 -11.492 11.985 1.00 92.69 95 ASP A N 1
ATOM 780 C CA . ASP A 1 95 ? -20.757 -11.731 11.249 1.00 92.69 95 ASP A CA 1
ATOM 781 C C . ASP A 1 95 ? -21.007 -12.327 9.850 1.00 92.69 95 ASP A C 1
ATOM 783 O O . ASP A 1 95 ? -20.256 -12.047 8.918 1.00 92.69 95 ASP A O 1
ATOM 787 N N . GLU A 1 96 ? -22.100 -13.074 9.668 1.00 95.62 96 GLU A N 1
ATOM 788 C CA . GLU A 1 96 ? -22.517 -13.629 8.375 1.00 95.62 96 GLU A CA 1
ATOM 789 C C . GLU A 1 96 ? -22.836 -12.523 7.360 1.00 95.62 96 GLU A C 1
ATOM 791 O O . GLU A 1 96 ? -22.418 -12.602 6.205 1.00 95.62 96 GLU A O 1
ATOM 796 N N . ILE A 1 97 ? -23.502 -11.450 7.807 1.00 95.88 97 ILE A N 1
ATOM 797 C CA . ILE A 1 97 ? -23.822 -10.285 6.968 1.00 95.88 97 ILE A CA 1
ATOM 798 C C . ILE A 1 97 ? -22.529 -9.577 6.549 1.00 95.88 97 ILE A C 1
ATOM 800 O O . ILE A 1 97 ? -22.365 -9.212 5.386 1.00 95.88 97 ILE A O 1
ATOM 804 N N . VAL A 1 98 ? -21.578 -9.429 7.479 1.00 95.44 98 VAL A N 1
ATOM 805 C CA . VAL A 1 98 ? -20.267 -8.822 7.197 1.00 95.44 98 VAL A CA 1
ATOM 806 C C . VAL A 1 98 ? -19.501 -9.633 6.156 1.00 95.44 98 VAL A C 1
ATOM 808 O O . VAL A 1 98 ? -18.986 -9.066 5.193 1.00 95.44 98 VAL A O 1
ATOM 811 N N . LYS A 1 99 ? -19.437 -10.957 6.327 1.00 95.12 99 LYS A N 1
ATOM 812 C CA . LYS A 1 99 ? -18.748 -11.862 5.398 1.00 95.12 99 LYS A CA 1
ATOM 813 C C . LYS A 1 99 ? -19.333 -11.780 3.991 1.00 95.12 99 LYS A C 1
ATOM 815 O O . LYS A 1 99 ? -18.569 -11.677 3.033 1.00 95.12 99 LYS A O 1
ATOM 820 N N . GLU A 1 100 ? -20.659 -11.789 3.863 1.00 95.75 100 GLU A N 1
ATOM 821 C CA . GLU A 1 100 ? -21.309 -11.715 2.552 1.00 95.75 100 GLU A CA 1
ATOM 822 C C . GLU A 1 100 ? -21.099 -10.343 1.892 1.00 95.75 100 GLU A C 1
ATOM 824 O O . GLU A 1 100 ? -20.767 -10.275 0.707 1.00 95.75 100 GLU A O 1
ATOM 829 N N . ALA A 1 101 ? -21.171 -9.250 2.659 1.00 95.62 101 ALA A N 1
ATOM 830 C CA . ALA A 1 101 ? -20.870 -7.911 2.154 1.00 95.62 101 ALA A CA 1
ATOM 831 C C . ALA A 1 101 ? -19.417 -7.794 1.653 1.00 95.62 101 ALA A C 1
ATOM 833 O O . ALA A 1 101 ? -19.181 -7.304 0.552 1.00 95.62 101 ALA A O 1
ATOM 834 N N . VAL A 1 102 ? -18.437 -8.297 2.411 1.00 95.25 102 VAL A N 1
ATOM 835 C CA . VAL A 1 102 ? -17.007 -8.258 2.042 1.00 95.25 102 VAL A CA 1
ATOM 836 C C . VAL A 1 102 ? -16.696 -9.122 0.817 1.00 95.25 102 VAL A C 1
ATOM 838 O O . VAL A 1 102 ? -15.879 -8.740 -0.025 1.00 95.25 102 VAL A O 1
ATOM 841 N N . LYS A 1 103 ? -17.355 -10.278 0.695 1.00 94.25 103 LYS A N 1
ATOM 842 C CA . LYS A 1 103 ? -17.228 -11.187 -0.452 1.00 94.25 103 LYS A CA 1
ATOM 843 C C . LYS A 1 103 ? -17.773 -10.570 -1.744 1.00 94.25 103 LYS A C 1
ATOM 845 O O . LYS A 1 103 ? -17.231 -10.832 -2.822 1.00 94.25 103 LYS A O 1
ATOM 850 N N . ASN A 1 104 ? -18.828 -9.763 -1.636 1.00 93.88 104 ASN A N 1
ATOM 851 C CA . ASN A 1 104 ? -19.486 -9.119 -2.774 1.00 93.88 104 ASN A CA 1
ATOM 852 C C . ASN A 1 104 ? -19.014 -7.684 -3.036 1.00 93.88 104 ASN A C 1
ATOM 854 O O . ASN A 1 104 ? -19.356 -7.128 -4.081 1.00 93.88 104 ASN A O 1
ATOM 858 N N . PHE A 1 105 ? -18.214 -7.103 -2.137 1.00 93.06 105 PHE A N 1
ATOM 859 C CA . PHE A 1 105 ? -17.645 -5.773 -2.315 1.00 93.06 105 PHE A CA 1
ATOM 860 C C . PHE A 1 105 ? -16.830 -5.712 -3.609 1.00 93.06 105 PHE A C 1
ATOM 862 O O . PHE A 1 105 ? -15.921 -6.517 -3.843 1.00 93.06 105 PHE A O 1
ATOM 869 N N . LYS A 1 106 ? -17.185 -4.755 -4.466 1.00 87.69 106 LYS A N 1
ATOM 870 C CA . LYS A 1 106 ? -16.456 -4.477 -5.699 1.00 87.69 106 LYS A CA 1
ATOM 871 C C . LYS A 1 106 ? -15.306 -3.517 -5.377 1.00 87.69 106 LYS A C 1
ATOM 873 O O . LYS A 1 106 ? -15.544 -2.559 -4.642 1.00 87.69 106 LYS A O 1
ATOM 878 N N . PRO A 1 107 ? -14.086 -3.764 -5.888 1.00 83.06 107 PRO A N 1
ATOM 879 C CA . PRO A 1 107 ? -13.002 -2.793 -5.794 1.00 83.06 107 PRO A CA 1
ATOM 880 C C . PRO A 1 107 ? -13.451 -1.419 -6.298 1.00 83.06 107 PRO A C 1
ATOM 882 O O . PRO A 1 107 ? -14.292 -1.331 -7.192 1.00 83.06 107 PRO A O 1
ATOM 885 N N . LEU A 1 108 ? -12.893 -0.367 -5.706 1.00 85.50 108 LEU A N 1
ATOM 886 C CA . LEU A 1 108 ? -13.086 0.988 -6.207 1.00 85.50 108 LEU A CA 1
ATOM 887 C C . LEU A 1 108 ? -12.332 1.150 -7.529 1.00 85.50 108 LEU A C 1
ATOM 889 O O . LEU A 1 1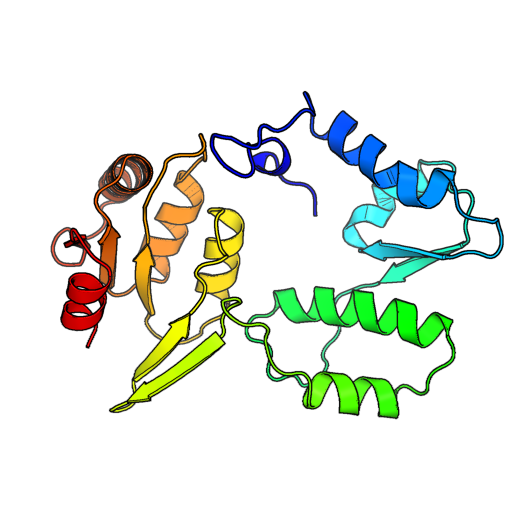08 ? -11.271 0.543 -7.712 1.00 85.50 108 LEU A O 1
ATOM 893 N N . GLU A 1 109 ? -12.863 1.996 -8.407 1.00 87.75 109 GLU A N 1
ATOM 894 C CA . GLU A 1 109 ? -12.165 2.386 -9.630 1.00 87.75 109 GLU A CA 1
ATOM 895 C C . GLU A 1 109 ? -10.771 2.924 -9.284 1.00 87.75 109 GLU A C 1
ATOM 897 O O . GLU A 1 109 ? -10.588 3.606 -8.270 1.00 87.75 109 GLU A O 1
ATOM 902 N N . HIS A 1 110 ? -9.773 2.571 -10.097 1.00 86.62 110 HIS A N 1
ATOM 903 C CA . HIS A 1 110 ? -8.377 2.999 -9.924 1.00 86.62 110 HIS A CA 1
ATOM 904 C C . HIS A 1 110 ? -7.657 2.511 -8.644 1.00 86.62 110 HIS A C 1
ATOM 906 O O . HIS A 1 110 ? -6.564 3.002 -8.339 1.00 86.62 110 HIS A O 1
ATOM 912 N N . HIS A 1 111 ? -8.215 1.539 -7.909 1.00 86.69 111 HIS A N 1
ATOM 913 C CA . HIS A 1 111 ? -7.605 0.921 -6.720 1.00 86.69 111 HIS A CA 1
ATOM 914 C C . HIS A 1 111 ? -7.325 -0.578 -6.933 1.00 86.69 111 HIS A C 1
ATOM 916 O O . HIS A 1 111 ? -8.064 -1.439 -6.448 1.00 86.69 111 HIS A O 1
ATOM 922 N N . LEU A 1 112 ? -6.239 -0.894 -7.652 1.00 87.75 112 LEU A N 1
ATOM 923 C CA . LEU A 1 112 ? -5.922 -2.249 -8.145 1.00 87.75 112 LEU A CA 1
ATOM 924 C C . LEU A 1 112 ? -7.116 -2.941 -8.818 1.00 87.75 112 LEU A C 1
ATOM 926 O O . LEU A 1 112 ? -7.379 -4.132 -8.629 1.00 87.75 112 LEU A O 1
ATOM 930 N N . GLU A 1 113 ? -7.837 -2.180 -9.625 1.00 89.62 113 GLU A N 1
ATOM 931 C CA . GLU A 1 113 ? -9.009 -2.635 -10.346 1.00 89.62 113 GLU A CA 1
ATOM 932 C C . GLU A 1 113 ? -8.600 -3.533 -11.516 1.00 89.62 113 GLU A C 1
ATOM 934 O O . GLU A 1 113 ? -7.810 -3.133 -12.367 1.00 89.62 113 GLU A O 1
ATOM 939 N N . LEU A 1 114 ? -9.149 -4.747 -11.598 1.00 90.12 114 LEU A N 1
ATOM 940 C CA . LEU A 1 114 ? -8.994 -5.584 -12.787 1.00 90.12 114 LEU A CA 1
ATOM 941 C C . LEU A 1 114 ? -9.877 -5.032 -13.915 1.00 90.12 114 LEU A C 1
ATOM 943 O O . LEU A 1 114 ? -11.072 -5.311 -13.949 1.00 90.12 114 LEU A O 1
ATOM 947 N N . VAL A 1 115 ? -9.277 -4.297 -14.851 1.00 92.25 115 VAL A N 1
ATOM 948 C C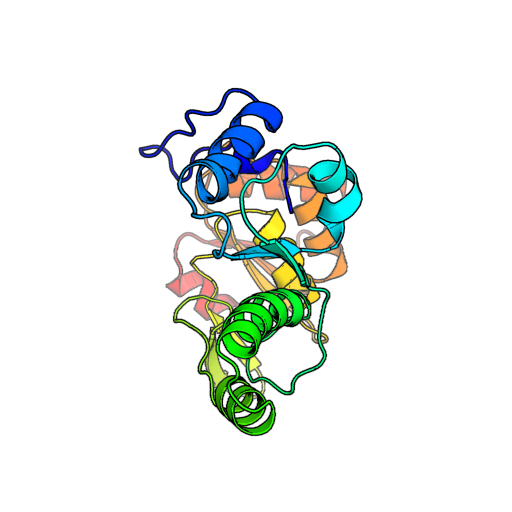A . VAL A 1 115 ? -10.007 -3.631 -15.947 1.00 92.25 115 VAL A CA 1
ATOM 949 C C . VAL A 1 115 ? -10.143 -4.497 -17.196 1.00 92.25 115 VAL A C 1
ATOM 951 O O . VAL A 1 115 ? -11.038 -4.286 -18.013 1.00 92.25 115 VAL A O 1
ATOM 954 N N . ARG A 1 116 ? -9.247 -5.476 -17.386 1.00 91.50 116 ARG A N 1
ATOM 955 C CA . ARG A 1 116 ? -9.286 -6.377 -18.546 1.00 91.50 116 ARG A CA 1
ATOM 956 C C . ARG A 1 116 ? -8.509 -7.662 -18.305 1.00 91.50 116 ARG A C 1
ATOM 958 O O . ARG A 1 116 ? -7.451 -7.652 -17.681 1.00 91.50 116 ARG A O 1
ATOM 965 N N . GLU A 1 117 ? -8.976 -8.745 -18.911 1.00 94.00 117 GLU A N 1
ATOM 966 C CA . GLU A 1 117 ? -8.178 -9.942 -19.165 1.00 94.00 117 GLU A CA 1
ATOM 967 C C . GLU A 1 117 ? -8.176 -10.226 -20.671 1.00 94.00 117 GLU A C 1
ATOM 969 O O . GLU A 1 117 ? -9.227 -10.240 -21.311 1.00 94.00 117 GLU A O 1
ATOM 974 N N . ALA A 1 118 ? -6.995 -10.379 -21.268 1.00 91.69 118 ALA A N 1
ATOM 975 C CA . ALA A 1 118 ? -6.853 -10.660 -22.693 1.00 91.69 118 ALA A CA 1
ATOM 976 C C . ALA A 1 118 ? -5.630 -11.542 -22.937 1.00 91.69 118 ALA A C 1
ATOM 978 O O . ALA A 1 118 ? -4.545 -11.243 -22.447 1.00 91.69 118 ALA A O 1
ATOM 979 N N . ARG A 1 119 ? -5.805 -12.629 -23.701 1.00 90.00 119 ARG A N 1
ATOM 980 C CA . ARG A 1 119 ? -4.727 -13.578 -24.051 1.00 90.00 119 ARG A CA 1
ATOM 981 C C . ARG A 1 119 ? -3.935 -14.072 -22.822 1.00 90.00 119 ARG A C 1
ATOM 983 O O . ARG A 1 119 ? -2.719 -14.206 -22.873 1.00 90.00 119 ARG A O 1
ATOM 990 N N . GLY A 1 120 ? -4.626 -14.299 -21.700 1.00 89.44 120 GLY A N 1
ATOM 991 C CA . GLY A 1 120 ? -4.020 -14.743 -20.436 1.00 89.44 120 GLY A CA 1
ATOM 992 C C . GLY A 1 120 ? -3.287 -13.655 -19.636 1.00 89.44 120 GLY A C 1
ATOM 993 O O . GLY A 1 120 ? -2.711 -13.959 -18.591 1.00 89.44 120 GLY A O 1
ATOM 994 N N . VAL A 1 121 ? -3.315 -12.395 -20.086 1.00 91.94 121 VAL A N 1
ATOM 995 C CA . VAL A 1 121 ? -2.745 -11.236 -19.383 1.00 91.94 121 VAL A CA 1
ATOM 996 C C . VAL A 1 121 ? -3.854 -10.457 -18.683 1.00 91.94 121 VAL A C 1
ATOM 998 O O . VAL A 1 121 ? -4.861 -10.104 -19.298 1.00 91.94 121 VAL A O 1
ATOM 1001 N N . LYS A 1 122 ? -3.650 -10.166 -17.395 1.00 93.69 122 LYS A N 1
ATOM 1002 C CA . LYS A 1 122 ? -4.542 -9.338 -16.576 1.00 93.69 122 LYS A CA 1
ATOM 1003 C C . LYS A 1 122 ? -4.006 -7.913 -16.484 1.00 93.69 122 LYS A C 1
ATOM 1005 O O . LYS A 1 122 ? -2.844 -7.714 -16.135 1.00 93.69 122 LYS A O 1
ATOM 1010 N N . TYR A 1 123 ? -4.864 -6.942 -16.767 1.00 93.69 123 TYR A N 1
ATOM 1011 C CA . TYR A 1 123 ? -4.564 -5.516 -16.721 1.00 93.69 123 TYR A CA 1
ATOM 1012 C C . TYR A 1 123 ? -5.212 -4.922 -15.477 1.00 93.69 123 TYR A C 1
ATOM 1014 O O . TYR A 1 123 ? -6.427 -5.026 -15.307 1.00 93.69 123 TYR A O 1
ATOM 1022 N N . TYR A 1 124 ? -4.393 -4.313 -14.623 1.00 93.00 124 TYR A N 1
ATOM 1023 C CA . TYR A 1 124 ? -4.842 -3.683 -13.388 1.00 93.00 124 TYR A CA 1
ATOM 1024 C C . TYR A 1 124 ? -4.670 -2.168 -13.477 1.00 93.00 124 TYR A C 1
ATOM 1026 O O . TYR A 1 124 ? -3.568 -1.700 -13.770 1.00 93.00 124 TYR A O 1
ATOM 1034 N N . ASP A 1 125 ? -5.737 -1.418 -13.212 1.00 92.12 125 ASP A N 1
ATOM 1035 C CA . ASP A 1 125 ? -5.675 0.029 -13.028 1.00 92.12 125 ASP A CA 1
ATOM 1036 C C . ASP A 1 125 ? -5.455 0.358 -11.551 1.00 92.12 125 ASP A C 1
ATOM 1038 O O . ASP A 1 125 ? -6.147 -0.123 -10.654 1.00 92.12 125 ASP A O 1
ATOM 1042 N N . ASN A 1 126 ? -4.443 1.177 -11.304 1.00 90.44 126 ASN A N 1
ATOM 1043 C CA . ASN A 1 126 ? -4.075 1.640 -9.982 1.00 90.44 126 ASN A CA 1
ATOM 1044 C C . ASN A 1 126 ? -3.598 3.097 -10.014 1.00 90.44 126 ASN A C 1
ATOM 1046 O O . ASN A 1 126 ? -2.630 3.469 -9.346 1.00 90.44 126 ASN A O 1
ATOM 1050 N N . SER A 1 127 ? -4.219 3.911 -10.868 1.00 87.56 127 SER A N 1
ATOM 1051 C CA . SER A 1 127 ? -3.792 5.287 -11.136 1.00 87.56 127 SER A CA 1
ATOM 1052 C C . SER A 1 127 ? -3.843 6.212 -9.909 1.00 87.56 127 SER A C 1
ATOM 1054 O O . SER A 1 127 ? -3.160 7.238 -9.897 1.00 87.56 127 SER A O 1
ATOM 1056 N N . PHE A 1 128 ? -4.555 5.832 -8.840 1.00 85.88 128 PHE A N 1
ATOM 1057 C CA . PHE A 1 128 ? -4.592 6.572 -7.570 1.00 85.88 128 PHE A CA 1
ATOM 1058 C C . PHE A 1 128 ? -3.454 6.207 -6.599 1.00 85.88 128 PHE A C 1
ATOM 1060 O O . PHE A 1 128 ? -3.277 6.869 -5.571 1.00 85.88 128 PHE A O 1
ATOM 1067 N N . SER A 1 129 ? -2.617 5.217 -6.932 1.00 83.44 129 SER A N 1
ATOM 1068 C CA . SER A 1 129 ? -1.388 4.900 -6.190 1.00 83.44 129 SER A CA 1
ATOM 1069 C C . SER A 1 129 ? -0.315 5.951 -6.487 1.00 83.44 129 SER A C 1
ATOM 1071 O O . SER A 1 129 ? 0.539 5.802 -7.357 1.00 83.44 129 SER A O 1
ATOM 1073 N N . THR A 1 130 ? -0.391 7.073 -5.770 1.00 81.94 130 THR A N 1
ATOM 1074 C CA . THR A 1 130 ? 0.459 8.248 -6.020 1.00 81.94 130 THR A CA 1
ATOM 1075 C C . THR A 1 130 ? 1.715 8.321 -5.144 1.00 81.94 130 THR A C 1
ATOM 1077 O O . THR A 1 130 ? 2.462 9.300 -5.240 1.00 81.94 130 THR A O 1
ATOM 1080 N N . THR A 1 131 ? 1.968 7.308 -4.304 1.00 86.12 131 THR A N 1
ATOM 1081 C CA . THR A 1 131 ? 3.143 7.228 -3.419 1.00 86.12 131 THR A CA 1
ATOM 1082 C C . THR A 1 131 ? 3.949 5.945 -3.653 1.00 86.12 131 THR A C 1
ATOM 1084 O O . THR A 1 131 ? 3.364 4.896 -3.948 1.00 86.12 131 THR A O 1
ATOM 1087 N N . PRO A 1 132 ? 5.289 5.978 -3.486 1.00 89.75 132 PRO A N 1
ATOM 1088 C CA . PRO A 1 132 ? 6.120 4.782 -3.620 1.00 89.75 132 PRO A CA 1
ATOM 1089 C C . PRO A 1 132 ? 5.695 3.639 -2.690 1.00 89.75 132 PRO A C 1
ATOM 1091 O O . PRO A 1 132 ? 5.746 2.480 -3.086 1.00 89.75 132 PRO A O 1
ATOM 1094 N N . GLU A 1 133 ? 5.260 3.939 -1.468 1.00 87.31 133 GLU A N 1
ATOM 1095 C CA . GLU A 1 133 ? 4.883 2.954 -0.449 1.00 87.31 133 GLU A CA 1
ATOM 1096 C C . GLU A 1 133 ? 3.618 2.197 -0.843 1.00 87.31 133 GLU A C 1
ATOM 1098 O O . GLU A 1 133 ? 3.591 0.971 -0.725 1.00 87.31 133 GLU A O 1
ATOM 1103 N N . SER A 1 134 ? 2.606 2.907 -1.358 1.00 87.06 134 SER A N 1
ATOM 1104 C CA . SER A 1 134 ? 1.398 2.278 -1.899 1.00 87.06 134 SER A CA 1
ATOM 1105 C C . SER A 1 134 ? 1.783 1.342 -3.041 1.00 87.06 134 SER A C 1
ATOM 1107 O O . SER A 1 134 ? 1.514 0.145 -2.979 1.00 87.06 134 SER A O 1
ATOM 1109 N N . SER A 1 135 ? 2.568 1.840 -4.002 1.00 91.56 135 SER A N 1
ATOM 1110 C CA . SER A 1 135 ? 3.034 1.031 -5.130 1.00 91.56 135 SER A CA 1
ATOM 1111 C C . SER A 1 135 ? 3.878 -0.183 -4.703 1.00 91.56 135 SER A C 1
ATOM 1113 O O . SER A 1 135 ? 3.823 -1.227 -5.347 1.00 91.56 135 SER A O 1
ATOM 1115 N N . ILE A 1 136 ? 4.650 -0.106 -3.611 1.00 92.75 136 ILE A N 1
ATOM 1116 C CA . ILE A 1 136 ? 5.376 -1.262 -3.053 1.00 92.75 136 ILE A CA 1
ATOM 1117 C C . ILE A 1 136 ? 4.405 -2.328 -2.531 1.00 92.75 136 ILE A C 1
ATOM 1119 O O . ILE A 1 136 ? 4.642 -3.517 -2.762 1.00 92.75 136 ILE A O 1
ATOM 1123 N N . LEU A 1 137 ? 3.354 -1.933 -1.806 1.00 89.38 137 LEU A N 1
ATOM 1124 C CA . LEU A 1 137 ? 2.333 -2.862 -1.307 1.00 89.38 137 LEU A CA 1
ATOM 1125 C C . LEU A 1 137 ? 1.597 -3.533 -2.470 1.00 89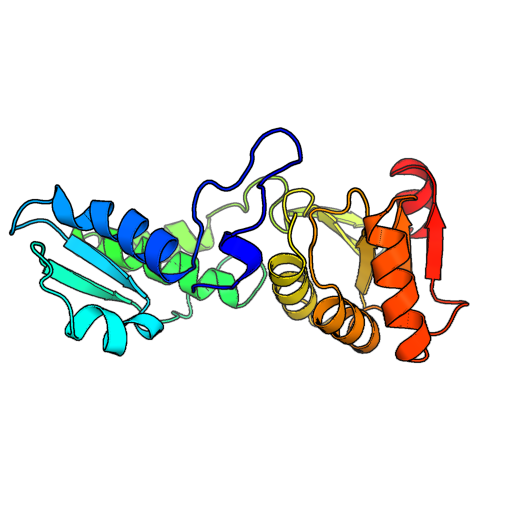.38 137 LEU A C 1
ATOM 1127 O O . LEU A 1 137 ? 1.394 -4.748 -2.460 1.00 89.38 137 LEU A O 1
ATOM 1131 N N . ASP A 1 138 ? 1.301 -2.762 -3.507 1.00 90.56 138 ASP A N 1
ATOM 1132 C CA . ASP A 1 138 ? 0.645 -3.231 -4.720 1.00 90.56 138 ASP A CA 1
ATOM 1133 C C . ASP A 1 138 ? 1.496 -4.275 -5.456 1.00 90.56 138 ASP A C 1
ATOM 1135 O O . ASP A 1 138 ? 1.044 -5.390 -5.705 1.00 90.56 138 ASP A O 1
ATOM 1139 N N . LEU A 1 139 ? 2.778 -3.987 -5.706 1.00 93.75 139 LEU A N 1
ATOM 1140 C CA . LEU A 1 139 ? 3.693 -4.942 -6.348 1.00 93.75 139 LEU A CA 1
ATOM 1141 C C . LEU A 1 139 ? 3.856 -6.240 -5.549 1.00 93.75 139 LEU A C 1
ATOM 1143 O O . LEU A 1 139 ? 4.072 -7.304 -6.129 1.00 93.75 139 LEU A O 1
ATOM 1147 N N . LYS A 1 140 ? 3.768 -6.165 -4.218 1.00 91.12 140 LYS A N 1
ATOM 1148 C CA . LYS A 1 140 ? 3.851 -7.340 -3.344 1.00 91.12 140 LYS A CA 1
ATOM 1149 C C . LYS A 1 140 ? 2.588 -8.196 -3.359 1.00 91.12 140 LYS A C 1
ATOM 1151 O O . LYS A 1 140 ? 2.682 -9.360 -2.987 1.00 91.12 140 LYS A O 1
ATOM 1156 N N . SER A 1 141 ? 1.465 -7.637 -3.802 1.00 88.00 141 SER A N 1
ATOM 1157 C CA . SER A 1 141 ? 0.141 -8.266 -3.769 1.00 88.00 141 SER A CA 1
ATOM 1158 C C . SER A 1 141 ? -0.093 -9.293 -4.874 1.00 88.00 141 SER A C 1
ATOM 1160 O O . SER A 1 141 ? -1.057 -10.050 -4.809 1.00 88.00 141 SER A O 1
ATOM 1162 N N . PHE A 1 142 ? 0.775 -9.331 -5.881 1.00 89.94 142 PHE A N 1
ATOM 1163 C CA . PHE A 1 142 ? 0.712 -10.312 -6.959 1.00 89.94 142 PHE A CA 1
ATOM 1164 C C . PHE A 1 142 ? 1.667 -11.474 -6.687 1.00 89.94 142 PHE A C 1
ATOM 1166 O O . PHE A 1 142 ? 2.662 -11.315 -5.992 1.00 89.94 142 PHE A O 1
ATOM 1173 N N . ASP A 1 143 ? 1.412 -12.633 -7.270 1.00 88.12 143 ASP A N 1
ATOM 1174 C CA . ASP A 1 143 ? 2.279 -13.821 -7.253 1.00 88.12 143 ASP A CA 1
ATOM 1175 C C . ASP A 1 143 ? 2.818 -14.164 -8.656 1.00 88.12 143 ASP A C 1
ATOM 1177 O O . ASP A 1 143 ? 3.552 -15.132 -8.842 1.00 88.12 143 ASP A O 1
ATOM 1181 N N . ARG A 1 144 ? 2.493 -13.334 -9.655 1.00 89.25 144 ARG A N 1
ATOM 1182 C CA . ARG A 1 144 ? 2.840 -13.519 -11.073 1.00 89.25 144 ARG A CA 1
ATOM 1183 C C . ARG A 1 144 ? 3.843 -12.454 -11.540 1.00 89.25 144 ARG A C 1
ATOM 1185 O O . ARG A 1 144 ? 3.962 -11.408 -10.897 1.00 89.25 144 ARG A O 1
ATOM 1192 N N . PRO A 1 145 ? 4.557 -12.673 -12.662 1.00 92.06 145 PRO A N 1
ATOM 1193 C CA . PRO A 1 145 ? 5.433 -11.659 -13.246 1.00 92.06 145 PRO A CA 1
ATOM 1194 C C . PRO A 1 145 ? 4.675 -10.373 -13.608 1.00 92.06 145 PRO A C 1
ATOM 1196 O O . PRO A 1 145 ? 3.610 -10.435 -14.216 1.00 92.06 145 PRO A O 1
ATOM 1199 N N . ILE A 1 146 ? 5.250 -9.212 -13.276 1.00 96.75 146 ILE A N 1
ATOM 1200 C CA . ILE A 1 146 ? 4.597 -7.902 -13.438 1.00 96.75 146 ILE A CA 1
ATOM 1201 C C . ILE A 1 146 ? 5.260 -7.105 -14.564 1.00 96.75 146 ILE A C 1
ATOM 1203 O O . ILE A 1 146 ? 6.484 -6.955 -14.576 1.00 96.75 146 ILE A O 1
ATOM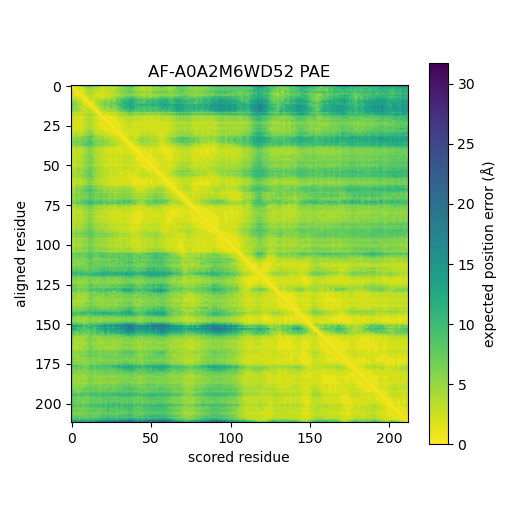 1207 N N . ILE A 1 147 ? 4.460 -6.540 -15.470 1.00 97.44 147 ILE A N 1
ATOM 1208 C CA . ILE A 1 147 ? 4.872 -5.406 -16.305 1.00 97.44 147 ILE A CA 1
ATOM 1209 C C . ILE A 1 147 ? 4.352 -4.145 -15.620 1.00 97.44 147 ILE A C 1
ATOM 1211 O O . ILE A 1 147 ? 3.145 -3.990 -15.452 1.00 97.44 147 ILE A O 1
ATOM 1215 N N . LEU A 1 148 ? 5.256 -3.274 -15.171 1.00 97.50 148 LEU A N 1
ATOM 1216 C CA . LEU A 1 148 ? 4.890 -2.079 -14.414 1.00 97.50 148 LEU A CA 1
ATOM 1217 C C . LEU A 1 148 ? 4.930 -0.846 -15.311 1.00 97.50 148 LEU A C 1
ATOM 1219 O O . LEU A 1 148 ? 5.973 -0.529 -15.883 1.00 97.50 148 LEU A O 1
ATOM 1223 N N . LEU A 1 149 ? 3.818 -0.120 -15.358 1.00 96.88 149 LEU A N 1
ATOM 1224 C CA . LEU A 1 149 ? 3.737 1.227 -15.910 1.00 96.88 149 LEU A CA 1
ATOM 1225 C C . LEU A 1 149 ? 3.815 2.203 -14.735 1.00 96.88 149 LEU A C 1
ATOM 1227 O O . LEU A 1 149 ? 2.957 2.183 -13.858 1.00 96.88 149 LEU A O 1
ATOM 1231 N N . ALA A 1 150 ? 4.863 3.020 -14.682 1.00 94.81 150 ALA A N 1
ATOM 1232 C CA . ALA A 1 150 ? 5.103 3.921 -13.557 1.00 94.81 150 ALA A CA 1
ATOM 1233 C C . ALA A 1 150 ? 5.738 5.239 -14.003 1.00 94.81 150 ALA A C 1
ATOM 1235 O O . ALA A 1 150 ? 6.200 5.395 -15.132 1.00 94.81 150 ALA A O 1
ATOM 1236 N N . GLY A 1 151 ? 5.802 6.201 -13.090 1.00 89.25 151 GLY A N 1
ATOM 1237 C CA . GLY A 1 151 ? 6.452 7.485 -13.322 1.00 89.25 151 GLY A CA 1
ATOM 1238 C C . GLY A 1 151 ? 5.484 8.656 -13.267 1.00 89.25 151 GLY A C 1
ATOM 1239 O O . GLY A 1 151 ? 4.337 8.514 -12.862 1.00 89.25 151 GLY A O 1
ATOM 1240 N N . GLY A 1 152 ? 5.982 9.828 -13.652 1.00 79.12 152 GLY A N 1
ATOM 1241 C CA . GLY A 1 152 ? 5.243 11.084 -13.561 1.00 79.12 152 GLY A CA 1
ATOM 1242 C C . GLY A 1 152 ? 5.990 12.143 -12.753 1.00 79.12 152 GLY A C 1
ATOM 1243 O O . GLY A 1 152 ? 7.228 12.222 -12.789 1.00 79.12 152 GLY A O 1
ATOM 1244 N N . ALA A 1 153 ? 5.223 12.992 -12.070 1.00 76.12 153 ALA A N 1
ATOM 1245 C CA . ALA A 1 153 ? 5.742 14.101 -11.282 1.00 76.12 153 ALA A CA 1
ATOM 1246 C C . ALA A 1 153 ? 6.540 13.618 -10.062 1.00 76.12 153 ALA A C 1
ATOM 1248 O O . ALA A 1 153 ? 6.291 12.556 -9.497 1.00 76.12 153 ALA A O 1
ATOM 1249 N N . ASP A 1 154 ? 7.522 14.418 -9.667 1.00 79.00 154 ASP A N 1
ATOM 1250 C CA . ASP A 1 154 ? 8.292 14.202 -8.450 1.00 79.00 154 ASP A CA 1
ATOM 1251 C C . ASP A 1 154 ? 7.681 15.024 -7.317 1.00 79.00 154 ASP A C 1
ATOM 1253 O O . ASP A 1 154 ? 7.635 16.248 -7.403 1.00 79.00 154 ASP A O 1
ATOM 1257 N N . LYS A 1 155 ? 7.221 14.348 -6.263 1.00 74.19 155 LYS A N 1
ATOM 1258 C CA . LYS A 1 155 ? 6.660 14.977 -5.058 1.00 74.19 155 LYS A CA 1
ATOM 1259 C C . LYS A 1 155 ? 7.671 15.032 -3.907 1.00 74.19 155 LYS A C 1
ATOM 1261 O O . LYS A 1 155 ? 7.276 15.068 -2.753 1.00 74.19 155 LYS A O 1
ATOM 1266 N N . GLY A 1 156 ? 8.972 14.946 -4.199 1.00 76.94 156 GLY A N 1
ATOM 1267 C CA . GLY A 1 156 ? 10.016 14.877 -3.171 1.00 76.94 156 GLY A CA 1
ATOM 1268 C C . GLY A 1 156 ? 10.184 13.485 -2.549 1.00 76.94 156 GLY A C 1
ATOM 1269 O O . GLY A 1 156 ? 10.860 13.339 -1.534 1.00 76.94 156 GLY A O 1
ATOM 1270 N N . SER A 1 157 ? 9.597 12.451 -3.156 1.00 83.00 157 SER A N 1
ATOM 1271 C CA . SER A 1 157 ? 9.579 11.092 -2.609 1.00 83.00 157 SER A CA 1
ATOM 1272 C C . SER A 1 157 ? 10.938 10.384 -2.702 1.00 83.00 157 SER A C 1
ATOM 1274 O O . SER A 1 157 ? 11.737 10.617 -3.616 1.00 83.00 157 SER A O 1
ATOM 1276 N N . ASN A 1 158 ? 11.184 9.458 -1.771 1.00 88.00 158 ASN A N 1
ATOM 1277 C CA . ASN A 1 158 ? 12.358 8.591 -1.787 1.00 88.00 158 ASN A CA 1
ATOM 1278 C C . ASN A 1 158 ? 12.071 7.293 -2.558 1.00 88.00 158 ASN A C 1
ATOM 1280 O O . ASN A 1 158 ? 11.330 6.426 -2.105 1.00 88.00 158 ASN A O 1
ATOM 1284 N N . PHE A 1 159 ? 12.720 7.113 -3.707 1.00 92.62 159 PHE A N 1
ATOM 1285 C CA . PHE A 1 159 ? 12.488 5.954 -4.575 1.00 92.62 159 PHE A CA 1
ATOM 1286 C C . PHE A 1 159 ? 13.395 4.747 -4.294 1.00 92.62 159 PHE A C 1
ATOM 1288 O O . PHE A 1 159 ? 13.336 3.766 -5.038 1.00 92.62 159 PHE A O 1
ATOM 1295 N N . LYS A 1 160 ? 14.225 4.763 -3.241 1.00 94.38 160 LYS A N 1
ATOM 1296 C CA . LYS A 1 160 ? 15.190 3.682 -2.956 1.00 94.38 160 LYS A CA 1
ATOM 1297 C C . LYS A 1 160 ? 14.503 2.333 -2.730 1.00 94.38 160 LYS A C 1
ATOM 1299 O O . LYS A 1 160 ? 14.851 1.342 -3.370 1.00 94.38 160 LYS A O 1
ATOM 1304 N N . ASN A 1 161 ? 13.509 2.283 -1.841 1.00 95.06 161 ASN A N 1
ATOM 1305 C CA . ASN A 1 161 ? 12.791 1.040 -1.527 1.00 95.06 161 ASN A CA 1
ATOM 1306 C C . ASN A 1 161 ? 11.873 0.596 -2.671 1.00 95.06 161 ASN A C 1
ATOM 1308 O O . ASN A 1 161 ? 11.743 -0.602 -2.934 1.00 95.06 161 ASN A O 1
ATOM 1312 N N . PHE A 1 162 ? 11.294 1.552 -3.397 1.00 95.62 162 PHE A N 1
ATOM 1313 C CA . PHE A 1 162 ? 10.490 1.255 -4.575 1.00 95.62 162 PHE A CA 1
ATOM 1314 C C . PHE A 1 162 ? 11.337 0.639 -5.686 1.00 95.62 162 PHE A C 1
ATOM 1316 O O . PHE A 1 162 ? 10.993 -0.421 -6.192 1.00 95.62 162 PHE A O 1
ATOM 1323 N N . SER A 1 163 ? 12.509 1.206 -5.974 1.00 97.06 163 SER A N 1
ATOM 1324 C CA . SER A 1 163 ? 13.432 0.687 -6.992 1.00 97.06 163 SER A CA 1
ATOM 1325 C C . SER A 1 163 ? 13.968 -0.703 -6.638 1.00 97.06 163 SER A C 1
ATOM 1327 O O . SER A 1 163 ? 14.078 -1.562 -7.511 1.00 97.06 163 SER A O 1
ATOM 1329 N N . LYS A 1 164 ? 14.223 -0.977 -5.349 1.00 97.44 164 LYS A N 1
ATOM 1330 C CA . LYS A 1 164 ? 14.524 -2.339 -4.868 1.00 97.44 164 LYS A CA 1
ATOM 1331 C C . LYS A 1 164 ? 13.366 -3.306 -5.125 1.00 97.44 164 LYS A C 1
ATOM 1333 O O . LYS A 1 164 ? 13.588 -4.423 -5.579 1.00 97.44 164 LYS A O 1
ATOM 1338 N N . THR A 1 165 ? 12.135 -2.876 -4.853 1.00 97.12 165 THR A N 1
ATOM 1339 C CA . THR A 1 165 ? 10.938 -3.699 -5.079 1.00 97.12 165 THR A CA 1
ATOM 1340 C C . THR A 1 165 ? 10.726 -3.962 -6.568 1.00 97.12 165 THR A C 1
ATOM 1342 O O . THR A 1 165 ? 10.489 -5.107 -6.942 1.00 97.12 165 THR A O 1
ATOM 1345 N N . ILE A 1 166 ? 10.906 -2.947 -7.421 1.00 97.50 166 ILE A N 1
ATOM 1346 C CA . ILE A 1 166 ? 10.887 -3.084 -8.883 1.00 97.50 166 ILE A CA 1
ATOM 1347 C C . ILE A 1 166 ? 11.890 -4.150 -9.320 1.00 97.50 166 ILE A C 1
ATOM 1349 O O . ILE A 1 166 ? 11.493 -5.111 -9.970 1.00 97.50 166 ILE A O 1
ATOM 1353 N N . LYS A 1 167 ? 13.161 -4.039 -8.908 1.00 96.69 167 LYS A N 1
ATOM 1354 C CA . LYS A 1 167 ? 14.201 -5.010 -9.280 1.00 96.69 167 LYS A CA 1
ATOM 1355 C C . LYS A 1 167 ? 13.812 -6.456 -8.957 1.00 96.69 167 LYS A C 1
ATOM 1357 O O . LYS A 1 167 ? 14.134 -7.353 -9.727 1.00 96.69 167 LYS A O 1
ATOM 1362 N N . ASN A 1 168 ? 13.123 -6.672 -7.840 1.00 95.31 168 ASN A N 1
ATOM 1363 C CA . ASN A 1 168 ? 12.793 -8.011 -7.359 1.00 95.31 168 ASN A CA 1
ATOM 1364 C C . ASN A 1 168 ? 11.475 -8.566 -7.919 1.00 95.31 168 ASN A C 1
ATOM 1366 O O . ASN A 1 168 ? 11.287 -9.778 -7.919 1.00 95.31 168 ASN A O 1
ATOM 1370 N N . ARG A 1 169 ? 10.529 -7.707 -8.320 1.00 96.19 169 ARG A N 1
ATOM 1371 C CA . ARG A 1 169 ? 9.140 -8.111 -8.618 1.00 96.19 169 ARG A CA 1
ATOM 1372 C C . ARG A 1 169 ? 8.693 -7.824 -10.050 1.00 96.19 169 ARG A C 1
ATOM 1374 O O . ARG A 1 169 ? 7.732 -8.433 -10.514 1.00 96.19 169 ARG A O 1
ATOM 1381 N N . VAL A 1 170 ? 9.359 -6.903 -10.743 1.00 97.38 170 VAL A N 1
ATOM 1382 C CA . VAL A 1 170 ? 8.944 -6.408 -12.059 1.00 97.38 170 VAL A CA 1
ATOM 1383 C C . VAL A 1 170 ? 9.774 -7.076 -13.152 1.00 97.38 170 VAL A C 1
ATOM 1385 O O . VAL A 1 170 ? 10.997 -6.966 -13.183 1.00 97.38 170 VAL A O 1
ATOM 1388 N N . LYS A 1 171 ? 9.086 -7.752 -14.077 1.00 96.75 171 LYS A N 1
ATOM 1389 C CA . LYS A 1 171 ? 9.670 -8.388 -15.265 1.00 96.75 171 LYS A CA 1
ATOM 1390 C C . LYS A 1 171 ? 10.097 -7.348 -16.300 1.00 96.75 171 LYS A C 1
ATOM 1392 O O . LYS A 1 171 ? 11.137 -7.519 -16.930 1.00 96.75 171 LYS A O 1
ATOM 1397 N N . PHE A 1 172 ? 9.290 -6.305 -16.484 1.00 97.88 172 PHE A N 1
ATOM 1398 C CA . PHE A 1 172 ? 9.543 -5.232 -17.442 1.00 97.88 172 PHE A CA 1
ATOM 1399 C C . PHE A 1 172 ? 8.979 -3.909 -16.925 1.00 97.88 172 PHE A C 1
ATOM 1401 O O . PHE A 1 172 ? 7.850 -3.863 -16.435 1.00 97.88 172 PHE A O 1
ATOM 1408 N N . LEU A 1 173 ? 9.767 -2.840 -17.010 1.00 98.12 173 LEU A N 1
ATOM 1409 C CA . LEU A 1 173 ? 9.409 -1.519 -16.508 1.00 98.12 173 LEU A CA 1
ATOM 1410 C C . LEU A 1 173 ? 9.208 -0.536 -17.661 1.00 98.12 173 LEU A C 1
ATOM 1412 O O . LEU A 1 173 ? 10.110 -0.304 -18.467 1.00 98.12 173 LEU A O 1
ATOM 1416 N N . ILE A 1 174 ? 8.051 0.114 -17.681 1.00 98.00 174 ILE A N 1
ATOM 1417 C CA . ILE A 1 174 ? 7.723 1.190 -18.609 1.00 98.00 174 ILE A CA 1
ATOM 1418 C C . ILE A 1 174 ? 7.577 2.473 -17.797 1.00 98.00 174 ILE A C 1
ATOM 1420 O O . ILE A 1 174 ? 6.667 2.610 -16.981 1.00 98.00 174 ILE A O 1
ATOM 1424 N N . LEU A 1 175 ? 8.497 3.414 -18.002 1.00 96.81 175 LEU A N 1
ATOM 1425 C CA . LEU A 1 175 ? 8.490 4.704 -17.326 1.00 96.81 175 LEU A CA 1
ATOM 1426 C C . LEU A 1 175 ? 7.909 5.802 -18.216 1.00 96.81 175 LEU A C 1
ATOM 1428 O O . LEU A 1 175 ? 8.366 6.014 -19.337 1.00 96.81 175 LEU A O 1
ATOM 1432 N N . PHE A 1 176 ? 6.974 6.586 -17.690 1.00 94.81 176 PHE A N 1
ATOM 1433 C CA . PHE A 1 176 ? 6.563 7.832 -18.339 1.00 94.81 176 PHE A CA 1
ATOM 1434 C C . PHE A 1 176 ? 7.667 8.883 -18.223 1.00 94.81 176 PHE A C 1
ATOM 1436 O O . PHE A 1 176 ? 8.340 8.976 -17.195 1.00 94.81 176 PHE A O 1
ATOM 1443 N N . LYS A 1 177 ? 7.878 9.714 -19.246 1.00 91.00 177 LYS A N 1
ATOM 1444 C CA . LYS A 1 177 ? 8.823 10.838 -19.152 1.00 91.00 177 LYS A CA 1
ATOM 1445 C C . LYS A 1 177 ? 8.399 11.795 -18.023 1.00 91.00 177 LYS A C 1
ATOM 1447 O O . LYS A 1 177 ? 7.313 12.355 -18.058 1.00 91.00 177 LYS A O 1
ATOM 1452 N N . GLY A 1 178 ? 9.268 12.010 -17.033 1.00 88.94 178 GLY A N 1
ATOM 1453 C CA . GLY A 1 178 ? 8.970 12.860 -15.875 1.00 88.94 178 GLY A CA 1
ATOM 1454 C C . GLY A 1 178 ? 10.124 12.936 -14.876 1.00 88.94 178 GLY A C 1
ATOM 1455 O O . GLY A 1 178 ? 11.079 12.159 -14.960 1.00 88.94 178 GLY A O 1
ATOM 1456 N N . GLN A 1 179 ? 10.062 13.889 -13.942 1.00 88.44 179 GLN A N 1
ATOM 1457 C CA . GLN A 1 179 ? 11.107 14.074 -12.926 1.00 88.44 179 GLN A CA 1
ATOM 1458 C C . GLN A 1 179 ? 11.199 12.873 -11.972 1.00 88.44 179 GLN A C 1
ATOM 1460 O O . GLN A 1 179 ? 12.304 12.393 -11.708 1.00 88.44 179 GLN A O 1
ATOM 1465 N N . GLY A 1 180 ? 10.059 12.315 -11.543 1.00 89.81 180 GLY A N 1
ATOM 1466 C CA . GLY A 1 180 ? 10.029 11.127 -10.683 1.00 89.81 180 GLY A CA 1
ATOM 1467 C C . GLY A 1 180 ? 10.693 9.930 -11.365 1.00 89.81 180 GLY A C 1
ATOM 1468 O O . GLY A 1 180 ? 11.535 9.250 -10.782 1.00 89.81 180 GLY A O 1
ATOM 1469 N N . SER A 1 181 ? 10.433 9.751 -12.660 1.00 93.44 181 SER A N 1
ATOM 1470 C CA . SER A 1 181 ? 11.038 8.695 -13.479 1.00 93.44 181 SER A CA 1
ATOM 1471 C C . SER A 1 181 ? 12.557 8.816 -13.595 1.00 93.44 181 SER A C 1
ATOM 1473 O O . SER A 1 181 ? 13.250 7.799 -13.602 1.00 93.44 181 SER A O 1
ATOM 1475 N N . LYS A 1 182 ? 13.107 10.041 -13.639 1.00 93.81 182 LYS A N 1
ATOM 1476 C CA . LYS A 1 182 ? 14.567 10.254 -13.607 1.00 93.81 182 LYS A CA 1
ATOM 1477 C C . LYS A 1 182 ? 15.167 9.764 -12.287 1.00 93.81 182 LYS A C 1
ATOM 1479 O O . LYS A 1 182 ? 16.204 9.102 -12.305 1.00 93.81 182 LYS A O 1
ATOM 1484 N N . LYS A 1 183 ? 14.508 10.046 -11.156 1.00 94.25 183 LYS A N 1
ATOM 1485 C CA . LYS A 1 183 ? 14.941 9.575 -9.830 1.00 94.25 183 LYS A CA 1
ATOM 1486 C C . LYS A 1 183 ? 14.855 8.052 -9.709 1.00 94.25 183 LYS A C 1
ATOM 1488 O O . LYS A 1 183 ? 15.830 7.436 -9.288 1.00 94.25 183 LYS A O 1
ATOM 1493 N N . ILE A 1 184 ? 13.748 7.445 -10.148 1.00 95.75 184 ILE A N 1
ATOM 1494 C CA . ILE A 1 184 ? 13.586 5.980 -10.193 1.00 95.75 184 ILE A CA 1
ATOM 1495 C C . ILE A 1 184 ? 14.706 5.352 -11.030 1.00 95.75 184 ILE A C 1
ATOM 1497 O O . ILE A 1 184 ? 15.406 4.460 -10.558 1.00 95.75 184 ILE A O 1
ATOM 1501 N N . LYS A 1 185 ? 14.947 5.862 -12.246 1.00 95.62 185 LYS A N 1
ATOM 1502 C CA . LYS A 1 185 ? 16.017 5.363 -13.122 1.00 95.62 185 LYS A CA 1
ATOM 1503 C C . LYS A 1 185 ? 17.394 5.460 -12.458 1.00 95.62 185 LYS A C 1
ATOM 1505 O O . LYS A 1 185 ? 18.162 4.508 -12.538 1.00 95.62 185 LYS A O 1
ATOM 1510 N N . LYS A 1 186 ? 17.705 6.574 -11.784 1.00 96.19 186 LYS A N 1
ATOM 1511 C CA . LYS A 1 186 ? 18.981 6.756 -11.068 1.00 96.19 186 LYS A CA 1
ATOM 1512 C C . LYS A 1 186 ? 19.187 5.690 -9.988 1.00 96.19 186 LYS A C 1
ATOM 1514 O O . LYS A 1 186 ? 20.281 5.146 -9.880 1.00 96.19 186 LYS A O 1
ATOM 1519 N N . GLU A 1 187 ? 18.155 5.378 -9.208 1.00 97.25 187 GLU A N 1
ATOM 1520 C CA . GLU A 1 187 ? 18.230 4.321 -8.193 1.00 97.25 187 GLU A CA 1
ATOM 1521 C C . GLU A 1 187 ? 18.324 2.921 -8.820 1.00 97.25 187 GLU A C 1
ATOM 1523 O O . GLU A 1 187 ? 19.097 2.093 -8.346 1.00 97.25 187 GLU A O 1
ATOM 1528 N N . LEU A 1 188 ? 17.617 2.659 -9.923 1.00 97.75 188 LEU A N 1
ATOM 1529 C CA . LEU A 1 188 ? 17.697 1.383 -10.644 1.00 97.75 188 LEU A CA 1
ATOM 1530 C C . LEU A 1 188 ? 19.080 1.119 -11.257 1.00 97.75 188 LEU A C 1
ATOM 1532 O O . LEU A 1 188 ? 19.538 -0.022 -11.225 1.00 97.75 188 LEU A O 1
ATOM 1536 N N . VAL A 1 189 ? 19.769 2.155 -11.749 1.00 96.94 189 VAL A N 1
ATOM 1537 C CA . VAL A 1 189 ? 21.155 2.043 -12.240 1.00 96.94 189 VAL A CA 1
ATOM 1538 C C . VAL A 1 189 ? 22.092 1.587 -11.122 1.00 96.94 189 VAL A C 1
ATOM 1540 O O . VAL A 1 189 ? 22.844 0.640 -11.315 1.00 96.94 189 VAL A O 1
ATOM 1543 N N . LYS A 1 190 ? 21.991 2.174 -9.921 1.00 97.75 190 LYS A N 1
ATOM 1544 C CA . LYS A 1 190 ? 22.782 1.746 -8.748 1.00 97.75 190 LYS A CA 1
ATOM 1545 C C . LYS A 1 190 ? 22.514 0.295 -8.346 1.00 97.75 190 LYS A C 1
ATOM 1547 O O . LYS A 1 190 ? 23.348 -0.339 -7.711 1.00 97.75 190 LYS A O 1
ATOM 1552 N N . LEU A 1 191 ? 21.323 -0.210 -8.660 1.00 97.69 191 LEU A N 1
ATOM 1553 C CA . LEU A 1 191 ? 20.914 -1.579 -8.372 1.00 97.69 191 LEU A CA 1
ATOM 1554 C C . LEU A 1 191 ? 21.228 -2.544 -9.525 1.00 97.69 191 LEU A C 1
ATOM 1556 O O . LEU A 1 191 ? 20.839 -3.707 -9.422 1.00 97.69 191 LEU A O 1
ATOM 1560 N N . ASN A 1 192 ? 21.910 -2.112 -10.591 1.00 97.06 192 ASN A N 1
ATOM 1561 C CA . ASN A 1 192 ? 22.189 -2.915 -11.788 1.00 97.06 192 ASN A CA 1
ATOM 1562 C C . ASN A 1 192 ? 20.911 -3.522 -12.398 1.00 97.06 192 ASN A C 1
ATOM 1564 O O . ASN A 1 192 ? 20.867 -4.707 -12.728 1.00 97.06 192 ASN A O 1
ATOM 1568 N N . PHE A 1 193 ? 19.831 -2.738 -12.479 1.00 97.19 193 PHE A N 1
ATOM 1569 C CA . PHE A 1 193 ? 18.622 -3.176 -13.177 1.00 97.19 193 PHE A CA 1
ATOM 1570 C C . PHE A 1 193 ? 18.902 -3.288 -14.690 1.00 97.19 193 PHE A C 1
ATOM 1572 O O . PHE A 1 193 ? 19.449 -2.335 -15.253 1.00 97.19 193 PHE A O 1
ATOM 1579 N N . PRO A 1 194 ? 18.529 -4.396 -15.359 1.00 95.94 194 PRO A N 1
ATOM 1580 C CA . PRO A 1 194 ? 18.825 -4.594 -16.778 1.00 95.94 194 PRO A CA 1
ATOM 1581 C C . PRO A 1 194 ? 18.197 -3.503 -17.655 1.00 95.94 194 PRO A C 1
ATOM 1583 O O . PRO A 1 194 ? 16.996 -3.233 -17.573 1.00 95.94 194 PRO A O 1
ATOM 1586 N N . SER A 1 195 ? 19.014 -2.844 -18.478 1.00 94.00 195 SER A N 1
ATOM 1587 C CA . SER A 1 195 ? 18.587 -1.710 -19.307 1.00 94.00 195 SER A CA 1
ATOM 1588 C C . SER A 1 195 ? 17.644 -2.118 -20.443 1.00 94.00 195 SER A C 1
ATOM 1590 O O . SER A 1 195 ? 16.811 -1.317 -20.859 1.00 94.00 195 SER A O 1
ATOM 1592 N N . ASP A 1 196 ? 17.729 -3.365 -20.904 1.00 96.12 196 ASP A N 1
ATOM 1593 C CA . ASP A 1 196 ? 16.835 -3.995 -21.879 1.00 96.12 196 ASP A CA 1
ATOM 1594 C C . ASP A 1 196 ? 15.419 -4.223 -21.323 1.00 96.12 196 ASP A C 1
ATOM 1596 O O . ASP A 1 196 ? 14.451 -4.206 -22.083 1.00 96.12 196 ASP A O 1
ATOM 1600 N N . LYS A 1 197 ? 15.280 -4.340 -19.994 1.00 97.06 197 LYS A N 1
ATOM 1601 C CA . LYS A 1 197 ? 13.997 -4.493 -19.282 1.00 97.06 197 LYS A CA 1
ATOM 1602 C C . LYS A 1 197 ? 13.347 -3.167 -18.878 1.00 97.06 197 LYS A C 1
ATOM 1604 O O . LYS A 1 197 ? 12.395 -3.165 -18.094 1.00 97.06 197 LYS A O 1
ATOM 1609 N N . LEU A 1 198 ? 13.856 -2.039 -19.376 1.00 97.50 198 LEU A N 1
ATOM 1610 C CA . LEU A 1 198 ? 13.350 -0.700 -19.085 1.00 97.50 198 LEU A CA 1
ATOM 1611 C C . LEU A 1 198 ? 13.119 0.083 -20.378 1.00 97.50 198 LEU A C 1
ATOM 1613 O O . LEU A 1 198 ? 14.032 0.265 -21.182 1.00 97.50 198 LEU A O 1
ATOM 1617 N N . LYS A 1 199 ? 11.919 0.643 -20.547 1.00 97.50 199 LYS A N 1
ATOM 1618 C CA . LYS A 1 199 ? 11.618 1.599 -21.625 1.00 97.50 199 LYS A CA 1
ATOM 1619 C C . LYS A 1 199 ? 11.023 2.884 -21.071 1.00 97.50 199 LYS A C 1
ATOM 1621 O O . LYS A 1 199 ? 10.363 2.879 -20.038 1.00 97.50 199 LYS A O 1
ATOM 1626 N N . ILE A 1 200 ? 11.289 3.997 -21.754 1.00 95.94 200 ILE A N 1
ATOM 1627 C CA . ILE A 1 200 ? 10.711 5.304 -21.432 1.00 95.94 200 ILE A CA 1
ATOM 1628 C C . ILE A 1 200 ? 9.772 5.696 -22.567 1.00 95.94 200 ILE A C 1
ATOM 1630 O O . ILE A 1 200 ? 10.180 5.665 -23.724 1.00 95.94 200 ILE A O 1
ATOM 1634 N N . VAL A 1 201 ? 8.548 6.085 -22.227 1.00 96.38 201 VAL A N 1
ATOM 1635 C CA . VAL A 1 201 ? 7.480 6.436 -23.175 1.00 96.38 201 VAL A CA 1
ATOM 1636 C C . VAL A 1 201 ? 6.908 7.820 -22.873 1.00 96.38 201 VAL A C 1
ATOM 1638 O O . VAL A 1 201 ? 7.124 8.385 -21.793 1.00 96.38 201 VAL A O 1
ATOM 1641 N N . LYS A 1 202 ? 6.188 8.395 -23.839 1.00 93.38 202 LYS A N 1
ATOM 1642 C CA . LYS A 1 202 ? 5.605 9.744 -23.727 1.00 93.38 202 LYS A CA 1
ATOM 1643 C C . LYS A 1 202 ? 4.115 9.738 -23.390 1.00 93.38 202 LYS A C 1
ATOM 1645 O O . LYS A 1 202 ? 3.597 10.776 -22.996 1.00 93.38 202 LYS A O 1
ATOM 1650 N N . SER A 1 203 ? 3.425 8.609 -23.553 1.00 93.44 203 SER A N 1
ATOM 1651 C CA . SER A 1 203 ? 1.972 8.533 -23.361 1.00 93.44 203 SER A CA 1
ATOM 1652 C C . SER A 1 203 ? 1.508 7.173 -22.845 1.00 93.44 203 SER A C 1
ATOM 1654 O O . SER A 1 203 ? 2.176 6.158 -23.049 1.00 93.44 203 SER A O 1
ATOM 1656 N N . MET A 1 204 ? 0.322 7.148 -22.228 1.00 93.19 204 MET A N 1
ATOM 1657 C CA . MET A 1 204 ? -0.339 5.910 -21.801 1.00 93.19 204 MET A CA 1
ATOM 1658 C C . MET A 1 204 ? -0.610 4.971 -22.984 1.00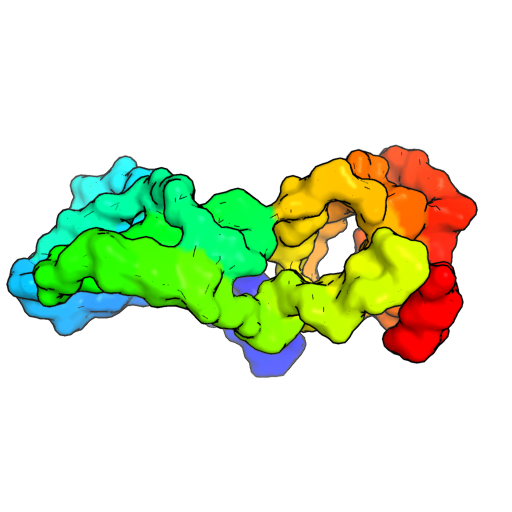 93.19 204 MET A C 1
ATOM 1660 O O . MET A 1 204 ? -0.369 3.774 -22.887 1.00 93.19 204 MET A O 1
ATOM 1664 N N . LYS A 1 205 ? -1.023 5.515 -24.137 1.00 94.62 205 LYS A N 1
ATOM 1665 C CA . LYS A 1 205 ? -1.261 4.737 -25.365 1.00 94.62 205 LYS A CA 1
ATOM 1666 C C . LYS A 1 205 ? -0.016 3.959 -25.801 1.00 94.62 205 LYS A C 1
ATOM 1668 O O . LYS A 1 205 ? -0.104 2.784 -26.143 1.00 94.62 205 LYS A O 1
ATOM 1673 N N . GLU A 1 206 ? 1.141 4.616 -25.777 1.00 95.31 206 GLU A N 1
ATOM 1674 C CA . GLU A 1 206 ? 2.426 4.004 -26.124 1.00 95.31 206 GLU A CA 1
ATOM 1675 C C . GLU A 1 206 ? 2.843 2.949 -25.087 1.00 95.31 206 GLU A C 1
ATOM 1677 O O . GLU A 1 206 ? 3.281 1.862 -25.458 1.00 95.31 206 GLU A O 1
ATOM 1682 N N . ALA A 1 207 ? 2.622 3.231 -23.797 1.00 95.19 207 ALA A N 1
ATOM 1683 C CA . ALA A 1 207 ? 2.893 2.299 -22.706 1.00 95.19 207 ALA A CA 1
ATOM 1684 C C . ALA A 1 207 ? 2.079 1.001 -22.824 1.00 95.19 207 ALA A C 1
ATOM 1686 O O . ALA A 1 207 ? 2.638 -0.090 -22.755 1.00 95.19 207 ALA A O 1
ATOM 1687 N N . VAL A 1 208 ? 0.766 1.121 -23.045 1.00 92.75 208 VAL A N 1
ATOM 1688 C CA . VAL A 1 208 ? -0.143 -0.027 -23.172 1.00 92.75 208 VAL A CA 1
ATOM 1689 C C . VAL A 1 208 ? 0.183 -0.849 -24.417 1.00 92.75 208 VAL A C 1
ATOM 1691 O O . VAL A 1 208 ? 0.204 -2.072 -24.337 1.00 92.75 208 VAL A O 1
ATOM 1694 N N . LYS A 1 209 ? 0.504 -0.204 -25.550 1.00 93.00 209 LYS A N 1
ATOM 1695 C CA . LYS A 1 209 ? 0.910 -0.908 -26.779 1.00 93.00 209 LYS A CA 1
ATOM 1696 C C . LYS A 1 209 ? 2.182 -1.738 -26.582 1.00 93.00 209 LYS A C 1
ATOM 1698 O O . LYS A 1 209 ? 2.299 -2.800 -27.172 1.00 93.00 209 LYS A O 1
ATOM 1703 N N . LEU A 1 210 ? 3.127 -1.244 -25.783 1.00 93.31 210 LEU A N 1
ATOM 1704 C CA . LEU A 1 210 ? 4.383 -1.935 -25.488 1.00 93.31 210 LEU A CA 1
ATOM 1705 C C . LEU A 1 210 ? 4.215 -3.083 -24.476 1.00 93.31 210 LEU A C 1
ATOM 1707 O O . LEU A 1 210 ? 5.036 -3.994 -24.451 1.00 93.31 210 LEU A O 1
ATOM 1711 N N . ALA A 1 211 ? 3.193 -3.012 -23.621 1.00 89.75 211 ALA A N 1
ATOM 1712 C CA . ALA A 1 211 ? 2.912 -4.016 -22.596 1.00 89.75 211 ALA A CA 1
ATOM 1713 C C . ALA A 1 211 ? 2.035 -5.187 -23.083 1.00 89.75 211 ALA A C 1
ATOM 1715 O O . ALA A 1 211 ? 1.947 -6.190 -22.373 1.00 89.75 211 ALA A O 1
ATOM 1716 N N . ALA A 1 212 ? 1.353 -5.032 -24.224 1.00 80.44 212 ALA A N 1
ATOM 1717 C CA . ALA A 1 212 ? 0.475 -6.032 -24.840 1.00 80.44 212 ALA A CA 1
ATOM 1718 C C . ALA A 1 212 ? 1.249 -7.032 -25.708 1.00 80.44 212 ALA A C 1
ATOM 1720 O O . ALA A 1 212 ? 0.821 -8.208 -25.735 1.00 80.44 212 ALA A O 1
#

Sequence (212 aa):
NFFPEHLQPADPNNPNYHKSLENYFKAKLNLDRFQSKDGYFVVNKSLKPKINKLKIKSKIKYFDKVNYRSRLAGDYNQENIAAAASVVKILKIKDEIVKEAVKNFKPLEHHLELVREARGVKYYDNSFSTTPESSILDLKSFDRPIILLAGGADKGSNFKNFSKTIKNRVKFLILFKGQGSKKIKKELVKLNFPSDKLKIVKSMKEAVKLAA

Nearest PDB structures (foldseek):
  3lk7-assembly1_A  TM=5.933E-01  e=5.061E-10  Streptococcus agalactiae serogroup V
  8v8w-assembly1_A  TM=6.395E-01  e=9.835E-08  Escherichia coli K-12
  5a5f-assembly1_A  TM=6.983E-01  e=4.044E-07  Escherichia coli K-12
  2vte-assembly1_A  TM=7.089E-01  e=8.743E-07  Escherichia coli
  1e0d-assembly1_A  TM=6.548E-01  e=5.576E-07  Escherichia coli

Foldseek 3Di:
DQDPCLQFAPDPVGHRPDPDSVSVVVVVLVVQVPDAQADEDEDECVCVVVPVVDDGSYHYHYWYFDDAAAPAFFSVVSVVLRSVVSVVVVVVDDVVVSNVCRHPDADDPLCQHQPDDDPNDTDGHNVSQPALVSVLRVLVRDPDAAEDEDEAEDRVHDCQVSLVSCQVRHQAYEYEDYPRSVNSVVNVVVVVRPPVRYYYDHDPVVSVVVVD

Solvent-accessible surface area (backbone atoms only — not comparable to full-atom values): 12515 Å² total; per-residue (Å²): 139,88,59,80,68,78,48,39,40,85,42,98,89,42,71,49,88,44,93,41,73,65,54,47,50,54,59,60,48,50,69,40,72,76,44,46,66,86,37,74,43,76,39,61,48,91,46,44,82,64,54,74,76,49,94,70,60,30,42,77,42,73,36,61,72,52,88,74,68,55,68,62,73,32,77,68,48,29,40,55,49,23,52,55,51,51,56,42,48,74,71,68,52,58,67,68,60,53,50,54,51,46,45,65,44,73,65,53,87,37,54,65,23,79,77,47,75,57,98,90,43,77,42,65,38,41,80,69,56,82,44,56,68,54,46,44,54,54,61,64,43,55,96,63,87,32,76,44,80,47,61,29,80,61,67,83,72,76,43,63,68,36,31,53,46,41,68,75,49,42,68,32,42,36,28,36,74,38,64,30,27,53,53,36,50,57,45,27,56,78,65,66,50,65,68,90,40,47,48,78,37,90,45,69,71,57,46,53,65,75,74,107

Mean predicted aligned error: 5.49 Å

Organism: NCBI:txid1974476

Radius of gyration: 20.08 Å; Cα contacts (8 Å, |Δi|>4): 286; chains: 1;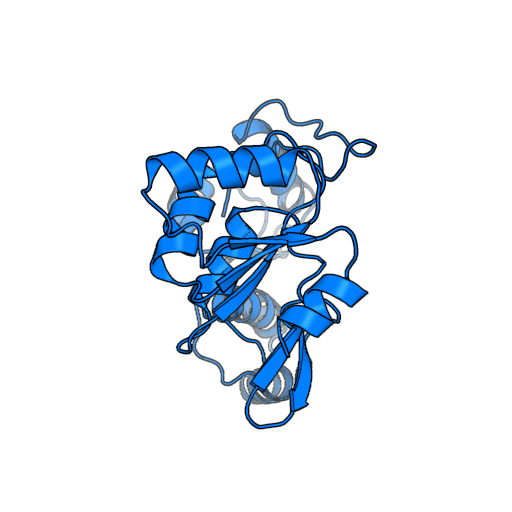 bounding box: 47×37×54 Å

pLDDT: mean 91.23, std 6.15, range [67.88, 98.12]

InterPro domains:
  IPR005762 UDP-N-acetylmuramoylalanine-D-glutamate ligase MurD [PTHR43692] (71-211)
  IPR036565 Mur-like, catalytic domain superfamily [G3DSA:3.40.1190.10] (1-109)
  IPR036565 Mur-like, catalytic domain superfamily [SSF53623] (15-107)
  IPR036615 Mur ligase, C-terminal domain superfamily [G3DSA:3.90.190.20] (110-212)
  IPR036615 Mur ligase, C-terminal domain superfamily [SSF53244] (108-211)

=== Feature glossary ===
Annotated list of the representations used here:

Nearest PDB structures. The Foldseek neighbor list gives the closest experimentally determined structures in the PDB, ranked by structural alignment. TM-score near 1 means near-identical fold; near 0.3 means only rough topology match. This is how one finds what a novel AlphaFold prediction most resembles in the solved-structure universe.

Foldseek 3Di. Foldseek's 3Di representation compresses backbone geometry into a per-residue letter drawn from a learned twenty-state alphabet. It captures the tertiary interaction pattern around each residue — which residues are packed against it in space, regardless of where they are in sequence.

Radius of gyration, Cα contacts, bounding box. Radius of gyration (Rg) is the root-mean-square distance of Cα atoms from their centroid — a single number for overall size and compactness. A globular domain of N residues has Rg ≈ 2.2·N^0.38 Å; an extended or disordered chain has a much larger Rg. The Cα contact count is the number of residue pairs whose Cα atoms are within 8 Å and are more than four positions apart in sequence — a standard proxy for tertiary packing density. The bounding box is the smallest axis-aligned box enclosing all Cα atoms.

InterPro / GO / CATH / organism. The annotation block draws on four external resources. InterPro: which protein families and domains the sequence belongs to. GO: standardized terms for what the protein does, what process it participates in, and where in the cell it acts. CATH: which structural fold it has in the CATH hierarchy. Organism: the species of origin.

mmCIF coordinates. The mmCIF block holds the 3D Cartesian coordinates of each backbone atom (N, Cα, C, O) in ångströms. mmCIF is the PDB's canonical archive format — a tagged-loop text representation of the at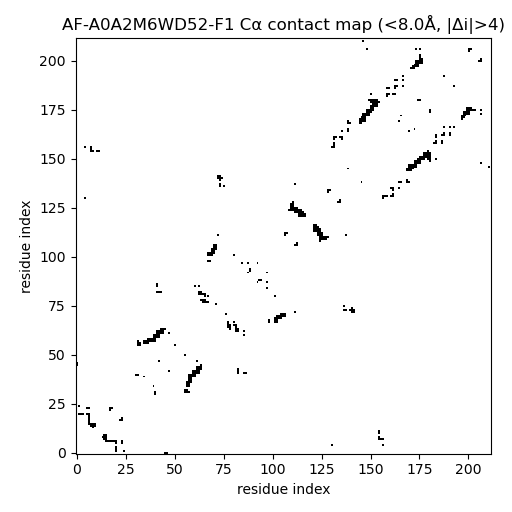omic model.

pLDDT. pLDDT is the predicted lDDT-Cα score: AlphaFold's confidence that the local environment of each residue (all inter-atomic distances within 15 Å) is correctly placed. It is a per-residue number between 0 and 100, with higher meaning more reliable.

Backbone torsions (φ/ψ). φ (phi) and ψ (psi) are the two rotatable backbone dihedrals per residue: φ is the C(i-1)–N–Cα–C torsion, ψ is the N–Cα–C–N(i+1) torsion, bot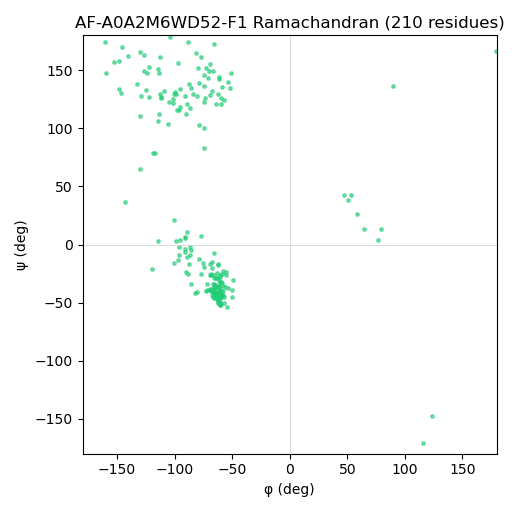h in degrees on (−180°, 180°]. α-helical residues cluster near (−60°, −45°); β-strand residues near (−120°, +130°). A Ramachandran plot is simply a scatter of (φ, ψ) for every residue.

B-factor. For experimental (PDB) structures, the B-factor (temperature factor) quantifies the positional spread of each atom in the crystal — a combination of thermal vibration and static disorder — in units of Å². High B-factors mark flexible loops or poorly resolved regions; low B-factors mark the rigid, well-ordered core.

Secondary structure (3-state, P-SEA). SS3 is a coarse helix/strand/coil call (letters a/b/c) made by the P-SEA algorithm from inter-Cα distances and dihedrals. It is less detailed than DSSP but needs only Cα positions.

Predicted aligned error. Predicted aligned error is AlphaFold's pairwise confidence. Unlike pLDDT (per-residue), PAE is per-residue-pair and captures whether two parts of the structure are correctly placed relative to each other. Units are ångströms of expected positional error.

Solvent-accessible surface area. Solvent-accessible surface area (SASA) is the area in Å² traced out by the centre of a 1.4 Å probe sphere (a water molecule) rolled over the protein's van der Waals surface (Shrake–Rupley / Lee–Richards construction). Buried residues have near-zero SASA; fully exposed residues can exceed 200 Å². The total SASA scales roughly with the number of surface residues.

Secondary structure (8-state, DSSP). The SS8 string is DSSP's per-residue secondary-structure call. α-helix (H) means an i→i+4 H-bond ladder; β-strand (E) means the residue participates in a β-sheet; 3₁₀ (G) and π (I) are tighter and wider helices; T/S are turns/bends; '-' is loop.

Rendered structure images. Structure images are PyMOL renders from six orthogonal camera directions. Cartoon representation draws helices as coils and strands as arrows; sticks shows the backbone as bonds; surface shows the solvent-excluded envelope. Rainbow coloring maps sequence position to hue (blue→red, N→C); chain coloring assigns a distinct color per polypeptide.

Sequence. The amino-acid sequence is the protein's primary structure: the linear order of residues from the N-terminus to the C-terminus, written in one-letter code. Everything else here — the 3D coordinates, the secondary structure, the domain annotations — is ultimately a consequence of this string.

Contact-map, Ramachandran, and PAE plots. Three diagnostic plots accompany the record. The Cα contact map visualizes the tertiary structure as a 2D adjacency matrix (8 Å cutoff, sequence-local contacts suppressed). The Ramachandran plot shows the distribution of backbone (φ, ψ) torsions, with points in the α and β basins reflecting secondary structure content. The PAE plot shows AlphaFold's inter-residue confidence as a color matrix.